Protein AF-A0A821GT76-F1 (afdb_monomer_lite)

Structure (mmCIF, N/CA/C/O backbone):
data_AF-A0A821GT76-F1
#
_entry.id   AF-A0A821GT76-F1
#
loop_
_atom_site.group_PDB
_atom_site.id
_atom_site.type_symbol
_atom_site.label_atom_id
_atom_site.label_alt_id
_atom_site.label_comp_id
_atom_site.label_asym_id
_atom_site.label_entity_id
_atom_site.label_seq_id
_atom_site.pdbx_PDB_ins_code
_atom_site.Cartn_x
_atom_site.Cartn_y
_atom_site.Cartn_z
_atom_site.occupancy
_atom_site.B_iso_or_equiv
_atom_site.auth_seq_id
_atom_site.auth_comp_id
_atom_site.auth_asym_id
_atom_site.auth_atom_id
_atom_site.pdbx_PDB_model_num
ATOM 1 N N . GLU A 1 1 ? -29.377 2.360 26.885 1.00 51.28 1 GLU A N 1
ATOM 2 C CA . GLU A 1 1 ? -29.831 3.633 27.484 1.00 51.28 1 GLU A CA 1
ATOM 3 C C . GLU A 1 1 ? -28.638 4.562 27.609 1.00 51.28 1 GLU A C 1
ATOM 5 O O . GLU A 1 1 ? -27.605 4.117 28.096 1.00 51.28 1 GLU A O 1
ATOM 10 N N . CYS A 1 2 ? -28.751 5.797 27.121 1.00 50.78 2 CYS A N 1
ATOM 11 C CA . CYS A 1 2 ? -27.695 6.801 27.249 1.00 50.78 2 CYS A CA 1
ATOM 12 C C . CYS A 1 2 ? -27.767 7.412 28.655 1.00 50.78 2 CYS A C 1
ATOM 14 O O . CYS A 1 2 ? -28.863 7.754 29.107 1.00 50.78 2 CYS A O 1
ATOM 16 N N . LYS A 1 3 ? -26.638 7.505 29.364 1.00 71.44 3 LYS A N 1
ATOM 17 C CA . LYS A 1 3 ? -26.587 8.032 30.734 1.00 71.44 3 LYS A CA 1
ATOM 18 C C . LYS A 1 3 ? -25.920 9.404 30.715 1.00 71.44 3 LYS A C 1
ATOM 20 O O . LYS A 1 3 ? -24.935 9.624 30.016 1.00 71.44 3 LYS A O 1
ATOM 25 N N . ILE A 1 4 ? -26.479 10.339 31.475 1.00 72.00 4 ILE A N 1
ATOM 26 C CA . ILE A 1 4 ? -25.877 11.661 31.651 1.00 72.00 4 ILE A CA 1
ATOM 27 C C . ILE A 1 4 ? -24.823 11.531 32.745 1.00 72.00 4 ILE A C 1
ATOM 29 O O . ILE A 1 4 ? -25.122 11.056 33.842 1.00 72.00 4 ILE A O 1
ATOM 33 N N . PHE A 1 5 ? -23.597 11.935 32.435 1.00 64.69 5 PHE A N 1
ATOM 34 C CA . PHE A 1 5 ? -22.478 11.925 33.361 1.00 64.69 5 PHE A CA 1
ATOM 35 C C . PHE A 1 5 ? -21.987 13.348 33.613 1.00 64.69 5 PHE A C 1
ATOM 37 O O . PHE A 1 5 ? -21.998 14.218 32.739 1.00 64.69 5 PHE A O 1
ATOM 44 N N . GLU A 1 6 ? -21.556 13.573 34.846 1.00 64.56 6 GLU A N 1
ATOM 45 C CA . GLU A 1 6 ? -20.902 14.803 35.261 1.00 64.56 6 GLU A CA 1
ATOM 46 C C . GLU A 1 6 ? -19.391 14.663 35.057 1.00 64.56 6 GLU A C 1
ATOM 48 O O . GLU A 1 6 ? -18.789 13.658 35.461 1.00 64.56 6 GLU A O 1
ATOM 53 N N . PHE A 1 7 ? -18.790 15.664 34.418 1.00 63.38 7 PHE A N 1
ATOM 54 C CA . PHE A 1 7 ? -17.352 15.751 34.213 1.00 63.38 7 PHE A CA 1
ATOM 55 C C . PHE A 1 7 ? -16.824 16.962 34.988 1.00 63.38 7 PHE A C 1
ATOM 57 O O . PHE A 1 7 ? -17.306 18.085 34.816 1.00 63.38 7 PHE A O 1
ATOM 64 N N . GLU A 1 8 ? -15.847 16.727 35.864 1.00 54.03 8 GLU A N 1
ATOM 65 C CA . GLU A 1 8 ? -15.104 17.800 36.522 1.00 54.03 8 GLU A CA 1
ATOM 66 C C . GLU A 1 8 ? -14.026 18.293 35.560 1.00 54.03 8 GLU A C 1
ATOM 68 O O . GLU A 1 8 ? -13.217 17.512 35.057 1.00 54.03 8 GLU A O 1
ATOM 73 N N . VAL A 1 9 ? -14.052 19.589 35.266 1.00 48.94 9 VAL A N 1
ATOM 74 C CA . VAL A 1 9 ? -13.052 20.228 34.416 1.00 48.94 9 VAL A CA 1
ATOM 75 C C . VAL A 1 9 ? -11.930 20.698 35.336 1.00 48.94 9 VAL A C 1
ATOM 77 O O . VAL A 1 9 ? -12.123 21.638 36.108 1.00 48.94 9 VAL A O 1
ATOM 80 N N . GLU A 1 10 ? -10.756 20.066 35.276 1.00 41.47 10 GLU A N 1
ATOM 81 C CA . GLU A 1 10 ? -9.549 20.694 35.812 1.00 41.47 10 GLU A CA 1
ATOM 82 C C . GLU A 1 10 ? -9.230 21.892 34.920 1.00 41.47 10 GLU A C 1
ATOM 84 O O . GLU A 1 10 ? -8.663 21.771 33.835 1.00 41.47 10 GLU A O 1
ATOM 89 N N . THR A 1 11 ? -9.642 23.083 35.351 1.00 39.78 11 THR A N 1
ATOM 90 C CA . THR A 1 11 ? -9.155 24.319 34.753 1.00 39.78 11 THR A CA 1
ATOM 91 C C . THR A 1 11 ? -7.675 24.436 35.093 1.00 39.78 11 THR A C 1
ATOM 93 O O . THR A 1 11 ? -7.317 24.997 36.129 1.00 39.78 11 THR A O 1
ATOM 96 N N . THR A 1 12 ? -6.793 23.931 34.232 1.00 38.03 12 THR A N 1
ATOM 97 C CA 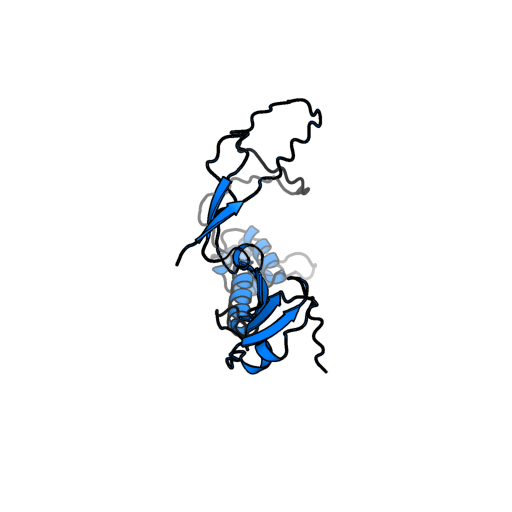. THR A 1 12 ? -5.390 24.348 34.226 1.00 38.03 12 THR A CA 1
ATOM 98 C C . THR A 1 12 ? -5.331 25.791 33.728 1.00 38.03 12 THR A C 1
ATOM 100 O O . THR A 1 12 ? -4.949 26.071 32.595 1.00 38.03 12 THR A O 1
ATOM 103 N N . LEU A 1 13 ? -5.738 26.731 34.584 1.00 37.16 13 LEU A N 1
ATOM 104 C CA . LEU A 1 13 ? -5.307 28.118 34.495 1.00 37.16 13 LEU A CA 1
ATOM 105 C C . LEU A 1 13 ? -3.844 28.154 34.937 1.00 37.16 13 LEU A C 1
ATOM 107 O O . LEU A 1 13 ? -3.516 28.503 36.069 1.00 37.16 13 LEU A O 1
ATOM 111 N N . GLY A 1 14 ? -2.957 27.752 34.029 1.00 33.59 14 GLY A N 1
ATOM 112 C CA . GLY A 1 14 ? -1.565 28.153 34.089 1.00 33.59 14 GLY A CA 1
ATOM 113 C C . GLY A 1 14 ? -1.509 29.653 33.841 1.00 33.59 14 GLY A C 1
ATOM 114 O O . GLY A 1 14 ? -1.472 30.093 32.697 1.00 33.59 14 GLY A O 1
ATOM 115 N N . VAL A 1 15 ? -1.517 30.441 34.916 1.00 38.66 15 VAL A N 1
ATOM 116 C CA . VAL A 1 15 ? -0.995 31.811 34.893 1.00 38.66 15 VAL A CA 1
ATOM 117 C C . VAL A 1 15 ? 0.521 31.682 34.755 1.00 38.66 15 VAL A C 1
ATOM 119 O O . VAL A 1 15 ? 1.262 31.710 35.731 1.00 38.66 15 VAL A O 1
ATOM 122 N N . GLY A 1 16 ? 0.966 31.418 33.532 1.00 31.86 16 GLY A N 1
ATOM 123 C CA . GLY A 1 16 ? 2.339 31.587 33.099 1.00 31.86 16 GLY A CA 1
ATOM 124 C C . GLY A 1 16 ? 2.340 32.759 32.138 1.00 31.86 16 GLY A C 1
ATOM 125 O O . GLY A 1 16 ? 1.795 32.653 31.042 1.00 31.86 16 GLY A O 1
ATOM 126 N N . GLU A 1 17 ? 2.887 33.885 32.583 1.00 43.00 17 GLU A N 1
ATOM 127 C CA . GLU A 1 17 ? 3.184 35.028 31.730 1.00 43.00 17 GLU A CA 1
ATOM 128 C C . GLU A 1 17 ? 3.925 34.543 30.483 1.00 43.00 17 GLU A C 1
ATOM 130 O O . GLU A 1 17 ? 5.074 34.115 30.551 1.00 43.00 17 GLU A O 1
ATOM 135 N N . THR A 1 18 ? 3.263 34.606 29.335 1.00 28.50 18 THR A N 1
ATOM 136 C CA . THR A 1 18 ? 3.942 34.680 28.049 1.00 28.50 18 THR A CA 1
ATOM 137 C C . THR A 1 18 ? 3.267 35.793 27.270 1.00 28.50 18 THR A C 1
ATOM 139 O O . THR A 1 18 ? 2.052 35.837 27.087 1.00 28.50 18 THR A O 1
ATOM 142 N N . SER A 1 19 ? 4.085 36.785 26.958 1.00 31.17 19 SER A N 1
ATOM 143 C CA . SER A 1 19 ? 3.797 37.938 26.128 1.00 31.17 19 SER A CA 1
ATOM 144 C C . SER A 1 19 ? 3.039 37.547 24.861 1.00 31.17 19 SER A C 1
ATOM 146 O O . SER A 1 19 ? 3.487 36.697 24.097 1.00 31.17 19 SER A O 1
ATOM 148 N N . ASN A 1 20 ? 1.912 38.222 24.635 1.00 28.48 20 ASN A N 1
ATOM 149 C CA . ASN A 1 20 ? 1.262 38.301 23.335 1.00 28.48 20 ASN A CA 1
ATOM 150 C C . ASN A 1 20 ? 2.211 38.983 22.341 1.00 28.48 20 ASN A C 1
ATOM 152 O O . ASN A 1 20 ? 2.354 40.205 22.376 1.00 28.48 20 ASN A O 1
ATOM 156 N N . GLU A 1 21 ? 2.782 38.215 21.424 1.00 29.44 21 GLU A N 1
ATOM 157 C CA . GLU A 1 21 ? 3.093 38.700 20.083 1.00 29.44 21 GLU A CA 1
ATOM 158 C C . GLU A 1 21 ? 2.126 37.998 19.129 1.00 29.44 21 GLU A C 1
ATOM 160 O O . GLU A 1 21 ? 2.190 36.792 18.906 1.00 29.44 21 GLU A O 1
ATOM 165 N N . TYR A 1 22 ? 1.147 38.766 18.650 1.00 31.36 22 TYR A N 1
ATOM 166 C CA . TYR A 1 22 ? 0.303 38.382 17.530 1.00 31.36 22 TYR A CA 1
ATOM 167 C C . TYR A 1 22 ? 1.087 38.672 16.252 1.00 31.36 22 TYR A C 1
ATOM 169 O O . TYR A 1 22 ? 1.240 39.841 15.897 1.00 31.36 22 TYR A O 1
ATOM 177 N N . GLU A 1 23 ? 1.510 37.638 15.532 1.00 32.03 23 GLU A N 1
ATOM 178 C CA . GLU A 1 23 ? 1.745 37.759 14.095 1.00 32.03 23 GLU A CA 1
ATOM 179 C C . GLU A 1 23 ? 0.656 36.988 13.347 1.00 32.03 23 GLU A C 1
ATOM 181 O O . GLU A 1 23 ? 0.387 35.814 13.594 1.00 32.03 23 GLU A O 1
ATOM 186 N N . ASN A 1 24 ? -0.043 37.738 12.494 1.00 35.66 24 ASN A N 1
ATOM 187 C CA . ASN A 1 24 ? -1.021 37.244 11.541 1.00 35.66 24 ASN A CA 1
ATOM 188 C C . ASN A 1 24 ? -0.278 36.498 10.431 1.00 35.66 24 ASN A C 1
ATOM 190 O O . ASN A 1 24 ? 0.525 37.117 9.738 1.00 35.66 24 ASN A O 1
ATOM 194 N N . GLU A 1 25 ? -0.619 35.238 10.189 1.00 34.25 25 GLU A N 1
ATOM 195 C CA . GLU A 1 25 ? -0.255 34.545 8.951 1.00 34.25 25 GLU A CA 1
ATOM 196 C C . GLU A 1 25 ? -1.485 33.843 8.376 1.00 34.25 25 GLU A C 1
ATOM 198 O O . GLU A 1 25 ? -1.679 32.642 8.529 1.00 34.25 25 GLU A O 1
ATOM 203 N N . ASP A 1 26 ? -2.313 34.631 7.694 1.00 35.69 26 ASP A N 1
ATOM 204 C CA . ASP A 1 26 ? -3.012 34.155 6.507 1.00 35.69 26 ASP A CA 1
ATOM 205 C C . ASP A 1 26 ? -2.356 34.820 5.289 1.00 35.69 26 ASP A C 1
ATOM 207 O O . ASP A 1 26 ? -2.034 36.011 5.295 1.00 35.69 26 ASP A O 1
ATOM 211 N N . ASP A 1 27 ? -2.189 34.014 4.243 1.00 38.53 27 ASP A N 1
ATOM 212 C CA . ASP A 1 27 ? -1.772 34.368 2.888 1.00 38.53 27 ASP A CA 1
ATOM 213 C C . ASP A 1 27 ? -0.321 34.828 2.674 1.00 38.53 27 ASP A C 1
ATOM 215 O O . ASP A 1 27 ? -0.015 36.018 2.567 1.00 38.53 27 ASP A O 1
ATOM 219 N N . LYS A 1 28 ? 0.548 33.847 2.382 1.00 34.72 28 LYS A N 1
ATOM 220 C CA . LYS A 1 28 ? 1.408 33.880 1.183 1.00 34.72 28 LYS A CA 1
ATOM 221 C C . LYS A 1 28 ? 1.971 32.504 0.833 1.00 34.72 28 LYS A C 1
ATOM 223 O O . LYS A 1 28 ? 2.970 32.027 1.352 1.00 34.72 28 LYS A O 1
ATOM 228 N N . ASN A 1 29 ? 1.321 31.917 -0.161 1.00 41.66 29 ASN A N 1
ATOM 229 C CA . ASN A 1 29 ? 1.905 30.988 -1.111 1.00 41.66 29 ASN A CA 1
ATOM 230 C C . ASN A 1 29 ? 3.195 31.578 -1.714 1.00 41.66 29 ASN A C 1
ATOM 232 O O . ASN A 1 29 ? 3.099 32.371 -2.646 1.00 41.66 29 ASN A O 1
ATOM 236 N N . THR A 1 30 ? 4.375 31.194 -1.223 1.00 31.62 30 THR A N 1
ATOM 237 C CA . THR A 1 30 ? 5.639 31.341 -1.963 1.00 31.62 30 THR A CA 1
ATOM 238 C C . THR A 1 30 ? 6.692 30.334 -1.494 1.00 31.62 30 THR A C 1
ATOM 240 O O . THR A 1 30 ? 7.205 30.438 -0.389 1.00 31.62 30 THR A O 1
ATOM 243 N N . PHE A 1 31 ? 7.061 29.452 -2.427 1.00 30.89 31 PHE A N 1
ATOM 244 C CA . PHE A 1 31 ? 8.451 29.137 -2.777 1.00 30.89 31 PHE A CA 1
ATOM 245 C C . PHE A 1 31 ? 9.289 28.344 -1.751 1.00 30.89 31 PHE A C 1
ATOM 247 O O . PHE A 1 31 ? 9.992 28.911 -0.921 1.00 30.89 31 PHE A O 1
ATOM 254 N N . TYR A 1 32 ? 9.289 27.012 -1.884 1.00 35.09 32 TYR A N 1
ATOM 255 C CA . TYR A 1 32 ? 10.385 26.190 -1.364 1.00 35.09 32 TYR A CA 1
ATOM 256 C C . TYR A 1 32 ? 11.595 26.336 -2.289 1.00 35.09 32 TYR A C 1
ATOM 258 O O . TYR A 1 32 ? 11.588 25.850 -3.420 1.00 35.09 32 TYR A O 1
ATOM 266 N N . ASP A 1 33 ? 12.602 27.035 -1.775 1.00 30.41 33 ASP A N 1
ATOM 267 C CA . ASP A 1 33 ? 13.943 27.178 -2.327 1.00 30.41 33 ASP A CA 1
ATOM 268 C C . ASP A 1 33 ? 14.792 26.014 -1.783 1.00 30.41 33 ASP A C 1
ATOM 270 O O . ASP A 1 33 ? 15.337 26.077 -0.679 1.00 30.41 33 ASP A O 1
ATOM 274 N N . ASP A 1 34 ? 14.820 24.895 -2.512 1.00 31.95 34 ASP A N 1
ATOM 275 C CA . ASP A 1 34 ? 15.740 23.788 -2.245 1.00 31.95 34 ASP A CA 1
ATOM 276 C C . ASP A 1 34 ? 17.020 24.033 -3.049 1.00 31.95 34 ASP A C 1
ATOM 278 O O . ASP A 1 34 ? 17.103 23.755 -4.248 1.00 31.95 34 ASP A O 1
ATOM 282 N N . ASN A 1 35 ? 18.015 24.610 -2.374 1.00 32.53 35 ASN A N 1
ATOM 283 C CA . ASN A 1 35 ? 19.390 24.701 -2.850 1.00 32.53 35 ASN A CA 1
ATOM 284 C C . ASN A 1 35 ? 20.015 23.295 -2.888 1.00 32.53 35 ASN A C 1
ATOM 286 O O . ASN A 1 35 ? 20.861 22.940 -2.066 1.00 32.53 35 ASN A O 1
ATOM 290 N N . SER A 1 36 ? 19.630 22.511 -3.891 1.00 35.75 36 SER A N 1
ATOM 291 C CA . SER A 1 36 ? 20.487 21.483 -4.462 1.00 35.75 36 SER A CA 1
ATOM 292 C C . SER A 1 36 ? 21.203 22.108 -5.649 1.00 35.75 36 SER A C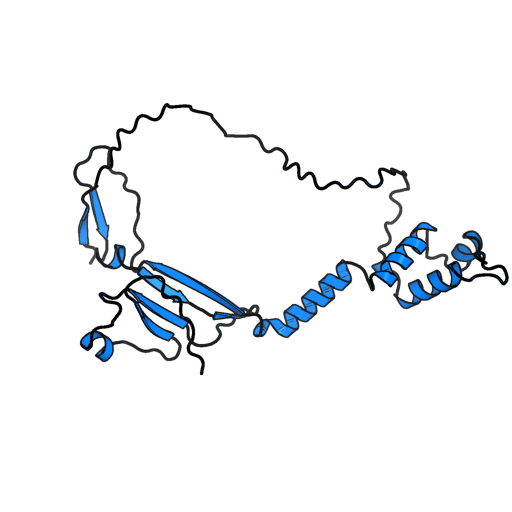 1
ATOM 294 O O . SER A 1 36 ? 20.580 22.552 -6.610 1.00 35.75 36 SER A O 1
ATOM 296 N N . SER A 1 37 ? 22.522 22.222 -5.544 1.00 37.72 37 SER A N 1
ATOM 297 C CA . SER A 1 37 ? 23.388 22.831 -6.544 1.00 37.72 37 SER A CA 1
ATOM 298 C C . SER A 1 37 ? 23.356 22.052 -7.867 1.00 37.72 37 SER A C 1
ATOM 300 O O . SER A 1 37 ? 24.212 21.203 -8.115 1.00 37.72 37 SER A O 1
ATOM 302 N N . GLU A 1 38 ? 22.394 22.370 -8.727 1.00 33.91 38 GLU A N 1
ATOM 303 C CA . GLU A 1 38 ? 22.403 22.062 -10.157 1.00 33.91 38 GLU A CA 1
ATOM 304 C C . GLU A 1 38 ? 23.028 23.246 -10.905 1.00 33.91 38 GLU A C 1
ATOM 306 O O . GLU A 1 38 ? 22.378 24.008 -11.614 1.00 33.91 38 GLU A O 1
ATOM 311 N N . ALA A 1 39 ? 24.334 23.423 -10.715 1.00 42.47 39 ALA A N 1
ATOM 312 C CA . ALA A 1 39 ? 25.135 24.061 -11.743 1.00 42.47 39 ALA A CA 1
ATOM 313 C C . ALA A 1 39 ? 25.341 23.004 -12.827 1.00 42.47 39 ALA A C 1
ATOM 315 O O . ALA A 1 39 ? 26.170 22.128 -12.627 1.00 42.47 39 ALA A O 1
ATOM 316 N N . ASP A 1 40 ? 24.534 23.041 -13.888 1.00 34.78 40 ASP A N 1
ATOM 317 C CA . ASP A 1 40 ? 24.925 22.598 -15.230 1.00 34.78 40 ASP A CA 1
ATOM 318 C C . ASP A 1 40 ? 23.862 23.012 -16.272 1.00 34.78 40 ASP A C 1
ATOM 320 O O . ASP A 1 40 ? 22.728 22.536 -16.294 1.00 34.78 40 ASP A O 1
ATOM 324 N N . ASP A 1 41 ? 24.311 23.888 -17.173 1.00 37.97 41 ASP A N 1
ATOM 325 C CA . ASP A 1 41 ? 23.868 24.044 -18.561 1.00 37.97 41 ASP A CA 1
ATOM 326 C C . ASP A 1 41 ? 22.541 24.760 -18.866 1.00 37.97 41 ASP A C 1
ATOM 328 O O . ASP A 1 41 ? 21.624 24.251 -19.516 1.00 37.97 41 ASP A O 1
ATOM 332 N N . GLU A 1 42 ? 22.554 26.061 -18.573 1.00 41.09 42 GLU A N 1
ATOM 333 C CA . GLU A 1 42 ? 21.930 27.091 -19.406 1.00 41.09 42 GLU A CA 1
ATOM 334 C C . GLU A 1 42 ? 22.510 27.038 -20.838 1.00 41.09 42 GLU A C 1
ATOM 336 O O . GLU A 1 42 ? 23.492 27.696 -21.175 1.00 41.09 42 GLU A O 1
ATOM 341 N N . TRP A 1 43 ? 21.904 26.226 -21.706 1.00 42.50 43 TRP A N 1
ATOM 342 C CA . TRP A 1 43 ? 22.018 26.357 -23.162 1.00 42.50 43 TRP A CA 1
ATOM 343 C C . TRP A 1 43 ? 20.617 26.379 -23.773 1.00 42.50 43 TRP A C 1
ATOM 345 O O . TRP A 1 43 ? 20.116 25.396 -24.325 1.00 42.50 43 TRP A O 1
ATOM 355 N N . GLU A 1 44 ? 19.983 27.551 -23.704 1.00 39.09 44 GLU A N 1
ATOM 356 C CA . GLU A 1 44 ? 18.896 27.904 -24.610 1.00 39.09 44 GLU A CA 1
ATOM 357 C C . GLU A 1 44 ? 19.417 27.875 -26.053 1.00 39.09 44 GLU A C 1
ATOM 359 O O . GLU A 1 44 ? 20.036 28.811 -26.555 1.00 39.09 44 GLU A O 1
ATOM 364 N N . SER A 1 45 ? 19.125 26.792 -26.763 1.00 40.09 45 SER A N 1
ATOM 365 C CA . SER A 1 45 ? 19.053 26.821 -28.218 1.00 40.09 45 SER A CA 1
ATOM 366 C C . SER A 1 45 ? 17.593 26.705 -28.613 1.00 40.09 45 SER A C 1
ATOM 368 O O . SER A 1 45 ? 16.970 25.654 -28.480 1.00 40.09 45 SER A O 1
ATOM 370 N N . LYS A 1 46 ? 17.047 27.824 -29.096 1.00 40.88 46 LYS A N 1
ATOM 371 C CA . LYS A 1 46 ? 15.790 27.891 -29.841 1.00 40.88 46 LYS A CA 1
ATOM 372 C C . LYS A 1 46 ? 15.864 26.950 -31.048 1.00 40.88 46 LYS A C 1
ATOM 374 O O . LYS A 1 46 ? 16.237 27.367 -32.141 1.00 40.88 46 LYS A O 1
ATOM 379 N N . GLU A 1 47 ? 15.474 25.696 -30.873 1.00 40.28 47 GLU A N 1
ATOM 380 C CA . GLU A 1 47 ? 15.179 24.785 -31.976 1.00 40.28 47 GLU A CA 1
ATOM 381 C C . GLU A 1 47 ? 13.711 24.362 -31.896 1.00 40.28 47 GLU A C 1
ATOM 383 O O . GLU A 1 47 ? 13.312 23.600 -31.025 1.00 40.28 47 GLU A O 1
ATOM 388 N N . ASN A 1 48 ? 12.925 24.942 -32.811 1.00 36.03 48 ASN A N 1
ATOM 389 C CA . ASN A 1 48 ? 11.648 24.487 -33.366 1.00 36.03 48 ASN A CA 1
ATOM 390 C C . ASN A 1 48 ? 10.813 23.494 -32.533 1.00 36.03 48 ASN A C 1
ATOM 392 O O . ASN A 1 48 ? 11.170 22.330 -32.382 1.00 36.03 48 ASN A O 1
ATOM 396 N N . GLU A 1 49 ? 9.570 23.881 -32.239 1.00 40.41 49 GLU A N 1
ATOM 397 C CA . GLU A 1 49 ? 8.450 23.019 -31.809 1.00 40.41 49 GLU A CA 1
ATOM 398 C C . GLU A 1 49 ? 8.057 21.915 -32.826 1.00 40.41 49 GLU A C 1
ATOM 400 O O . GLU A 1 49 ? 6.965 21.351 -32.770 1.00 40.41 49 GLU A O 1
ATOM 405 N N . ARG A 1 50 ? 8.929 21.577 -33.781 1.00 45.38 50 ARG A N 1
ATOM 406 C CA . ARG A 1 50 ? 8.703 20.521 -34.765 1.00 45.38 50 ARG A CA 1
ATOM 407 C C . ARG A 1 50 ? 9.053 19.177 -34.139 1.00 45.38 50 ARG A C 1
ATOM 409 O O . ARG A 1 50 ? 10.214 18.794 -34.085 1.00 45.38 50 ARG A O 1
ATOM 416 N N . GLU A 1 51 ? 8.007 18.494 -33.684 1.00 51.38 51 GLU A N 1
ATOM 417 C CA . GLU A 1 51 ? 7.976 17.064 -33.366 1.00 51.38 51 GLU A CA 1
ATOM 418 C C . GLU A 1 51 ? 9.058 16.616 -32.367 1.00 51.38 51 GLU A C 1
ATOM 420 O O . GLU A 1 51 ? 10.128 16.118 -32.729 1.00 51.38 51 GLU A O 1
ATOM 425 N N . ARG A 1 52 ? 8.755 16.719 -31.065 1.00 54.22 52 ARG A N 1
ATOM 426 C CA . ARG A 1 52 ? 9.489 15.965 -30.037 1.00 54.22 52 ARG A CA 1
ATOM 427 C C . ARG A 1 52 ? 9.206 14.470 -30.230 1.00 54.22 52 ARG A C 1
ATOM 429 O O . ARG A 1 52 ? 8.339 13.923 -29.559 1.00 54.22 52 ARG A O 1
ATOM 436 N N . HIS A 1 53 ? 9.921 13.820 -31.147 1.00 62.81 53 HIS A N 1
ATOM 437 C CA . HIS A 1 53 ? 9.907 12.361 -31.272 1.00 62.81 53 HIS A CA 1
ATOM 438 C C . HIS A 1 53 ? 10.421 11.754 -29.963 1.00 62.81 53 HIS A C 1
ATOM 440 O O . HIS A 1 53 ? 11.515 12.100 -29.489 1.00 62.81 53 HIS A O 1
ATOM 446 N N . ASP A 1 54 ? 9.615 10.885 -29.354 1.00 69.44 54 ASP A N 1
ATOM 447 C CA . ASP A 1 54 ? 10.001 10.194 -28.132 1.00 69.44 54 ASP A CA 1
ATOM 448 C C . ASP A 1 54 ? 11.055 9.141 -28.499 1.00 69.44 54 ASP A C 1
ATOM 450 O O . ASP A 1 54 ? 11.001 8.488 -29.541 1.00 69.44 54 ASP A O 1
ATOM 454 N N . LEU A 1 55 ? 12.061 8.959 -27.643 1.00 73.56 55 LEU A N 1
ATOM 455 C CA . LEU A 1 55 ? 13.065 7.913 -27.851 1.00 73.56 55 LEU A CA 1
ATOM 456 C C . LEU A 1 55 ? 12.402 6.526 -27.873 1.00 73.56 55 LEU A C 1
ATOM 458 O O . LEU A 1 55 ? 12.941 5.611 -28.487 1.00 73.56 55 LEU A O 1
ATOM 462 N N . SER A 1 56 ? 11.225 6.386 -27.252 1.00 69.69 56 SER A N 1
ATOM 463 C CA . SER A 1 56 ? 10.416 5.165 -2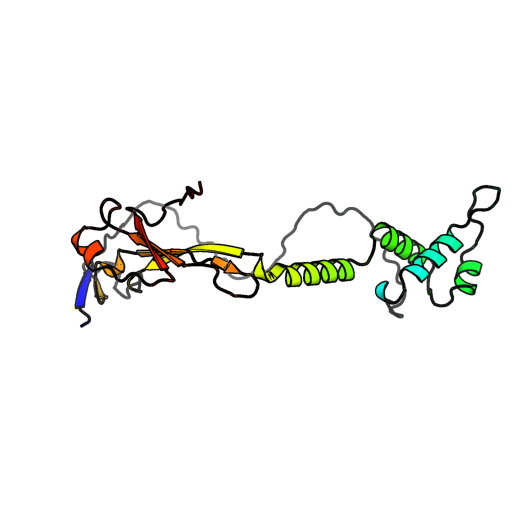7.287 1.00 69.69 56 SER A CA 1
ATOM 464 C C . SER A 1 56 ? 9.927 4.765 -28.690 1.00 69.69 56 SER A C 1
ATOM 466 O O . SER A 1 56 ? 9.635 3.588 -28.896 1.00 69.69 56 SER A O 1
ATOM 468 N N . ASP A 1 57 ? 9.927 5.677 -29.671 1.00 80.94 57 ASP A N 1
ATOM 469 C CA . ASP A 1 57 ? 9.504 5.393 -31.052 1.00 80.94 57 ASP A CA 1
ATOM 470 C C . ASP A 1 57 ? 10.525 4.546 -31.835 1.00 80.94 57 ASP A C 1
ATOM 472 O O . ASP A 1 57 ? 10.217 3.978 -32.891 1.00 80.94 57 ASP A O 1
ATOM 476 N N . TYR A 1 58 ? 11.761 4.451 -31.342 1.00 85.38 58 TYR A N 1
ATOM 477 C CA . TYR A 1 58 ? 12.838 3.693 -31.971 1.00 85.38 58 TYR A CA 1
ATOM 478 C C . TYR A 1 58 ? 13.045 2.359 -31.252 1.00 85.38 58 TYR A C 1
ATOM 480 O O . TYR A 1 58 ? 13.135 2.299 -30.026 1.00 85.38 58 TYR A O 1
ATOM 488 N N . SER A 1 59 ? 13.175 1.270 -32.014 1.00 85.38 59 SER A N 1
ATOM 489 C CA . SER A 1 59 ? 13.505 -0.026 -31.420 1.00 85.38 59 SER A CA 1
ATOM 490 C C . SER A 1 59 ? 14.936 -0.026 -30.873 1.00 85.38 59 SER A C 1
ATOM 492 O O . SER A 1 59 ? 15.826 0.656 -31.386 1.00 85.38 59 SER A O 1
ATOM 494 N N . LEU A 1 60 ? 15.175 -0.826 -29.834 1.00 83.69 60 LEU A N 1
ATOM 495 C CA . LEU A 1 60 ? 16.484 -0.912 -29.184 1.00 83.69 60 LEU A CA 1
ATOM 496 C C . LEU A 1 60 ? 17.570 -1.423 -30.149 1.00 83.69 60 LEU A C 1
ATOM 498 O O . LEU A 1 60 ? 18.691 -0.918 -30.145 1.00 83.69 60 LEU A O 1
ATOM 502 N N . GLU A 1 61 ? 17.216 -2.360 -31.030 1.00 85.94 61 GLU A N 1
ATOM 503 C CA . GLU A 1 61 ? 18.103 -2.846 -32.092 1.00 85.94 61 GLU A CA 1
ATOM 504 C C . GLU A 1 61 ? 18.427 -1.757 -33.124 1.00 85.94 61 GLU A C 1
ATOM 506 O O . GLU A 1 61 ? 19.585 -1.599 -33.506 1.00 85.94 61 GLU A O 1
ATOM 511 N N . TYR A 1 62 ? 17.447 -0.928 -33.498 1.00 90.38 62 TYR A N 1
ATOM 512 C CA . TYR A 1 62 ? 17.684 0.207 -34.392 1.00 90.38 62 TYR A CA 1
ATOM 513 C C . TYR A 1 62 ? 18.647 1.226 -33.770 1.00 90.38 62 TYR A C 1
ATOM 515 O O . TYR A 1 62 ? 19.588 1.673 -34.425 1.00 90.38 62 TYR A O 1
ATOM 523 N N . MET A 1 63 ? 18.465 1.567 -32.490 1.00 89.81 63 MET A N 1
ATOM 524 C CA . MET A 1 63 ? 19.376 2.478 -31.788 1.00 89.81 63 MET A CA 1
ATOM 525 C C . MET A 1 63 ? 20.810 1.936 -31.741 1.00 89.81 63 MET A C 1
ATOM 527 O O . MET A 1 63 ? 21.751 2.688 -32.002 1.00 89.81 63 MET A O 1
ATOM 531 N N . LYS A 1 64 ? 20.985 0.637 -31.447 1.00 90.19 64 LYS A N 1
ATOM 532 C CA . LYS A 1 64 ? 22.299 -0.026 -31.463 1.00 90.19 64 LYS A CA 1
ATOM 533 C C . LYS A 1 64 ? 22.954 0.068 -32.836 1.00 90.19 64 LYS A C 1
ATOM 535 O O . LYS A 1 64 ? 24.126 0.428 -32.921 1.00 90.19 64 LYS A O 1
ATOM 540 N N . GLU A 1 65 ? 22.208 -0.224 -33.901 1.00 93.44 65 GLU A N 1
ATOM 541 C CA . GLU A 1 65 ? 22.727 -0.194 -35.269 1.00 93.44 65 GLU A CA 1
ATOM 542 C C . GLU A 1 65 ? 23.192 1.214 -35.669 1.00 93.44 65 GLU A C 1
ATOM 544 O O . GLU A 1 65 ? 24.288 1.389 -36.208 1.00 93.44 65 GLU A O 1
ATOM 549 N N . VAL A 1 66 ? 22.390 2.232 -35.345 1.00 92.56 66 VAL A N 1
ATOM 550 C CA . VAL A 1 66 ? 22.707 3.641 -35.610 1.00 92.56 66 VAL A CA 1
ATOM 551 C C . VAL A 1 66 ? 23.975 4.067 -34.876 1.00 92.56 66 VAL A C 1
ATOM 553 O O . VAL A 1 66 ? 24.865 4.662 -35.487 1.00 92.56 66 VAL A O 1
ATOM 556 N N . VAL A 1 67 ? 24.069 3.774 -33.575 1.00 91.81 67 VAL A N 1
ATOM 557 C CA . VAL A 1 67 ? 25.233 4.143 -32.756 1.00 91.81 67 VAL A CA 1
ATOM 558 C C . VAL A 1 67 ? 26.483 3.413 -33.251 1.00 91.81 67 VAL A C 1
ATOM 560 O O . VAL A 1 67 ? 27.510 4.056 -33.461 1.00 91.81 67 VAL A O 1
ATOM 563 N N . ALA A 1 68 ? 26.389 2.113 -33.547 1.00 92.06 68 ALA A N 1
ATOM 564 C CA . ALA A 1 68 ? 27.497 1.332 -34.094 1.00 92.06 68 ALA A CA 1
ATOM 565 C C . ALA A 1 68 ? 27.984 1.875 -35.448 1.00 92.06 68 ALA A C 1
ATOM 567 O O . ALA A 1 68 ? 29.188 1.962 -35.691 1.00 92.06 68 ALA A O 1
ATOM 568 N N . TYR A 1 69 ? 27.064 2.289 -36.325 1.00 91.62 69 TYR A N 1
ATOM 569 C CA . TYR A 1 69 ? 27.417 2.896 -37.606 1.00 91.62 69 TYR A CA 1
ATOM 570 C C . TYR A 1 69 ? 28.061 4.281 -37.445 1.00 91.62 69 TYR A C 1
ATOM 572 O O . TYR A 1 69 ? 29.020 4.601 -38.152 1.00 91.62 69 TYR A O 1
ATOM 580 N N . ALA A 1 70 ? 27.549 5.103 -36.526 1.00 89.44 70 ALA A N 1
ATOM 581 C CA . ALA A 1 70 ? 28.063 6.445 -36.265 1.00 89.44 70 ALA A CA 1
ATOM 582 C C . ALA A 1 70 ? 29.443 6.435 -35.586 1.00 89.44 70 ALA A C 1
ATOM 584 O O . ALA A 1 70 ? 30.279 7.290 -35.883 1.00 89.44 70 ALA A O 1
ATOM 585 N N . ASP A 1 71 ? 29.687 5.471 -34.697 1.00 89.31 71 ASP A N 1
ATOM 586 C CA . ASP A 1 71 ? 30.942 5.336 -33.952 1.00 89.31 71 ASP A CA 1
ATOM 587 C C . ASP A 1 71 ? 31.965 4.413 -34.629 1.00 89.31 71 ASP A C 1
ATOM 589 O O . ASP A 1 71 ? 33.062 4.221 -34.099 1.00 89.31 71 ASP A O 1
ATOM 593 N N . ALA A 1 72 ? 31.665 3.902 -35.829 1.00 89.38 72 ALA A N 1
ATOM 594 C CA . ALA A 1 72 ? 32.631 3.181 -36.647 1.00 89.38 72 ALA A CA 1
ATOM 595 C C . ALA A 1 72 ? 33.902 4.028 -36.845 1.00 89.38 72 ALA A C 1
ATOM 597 O O . ALA A 1 72 ? 33.846 5.191 -37.262 1.00 89.38 72 ALA A O 1
ATOM 598 N N . LYS A 1 73 ? 35.060 3.438 -36.538 1.00 88.12 73 LYS A N 1
ATOM 599 C CA . LYS A 1 73 ? 36.368 4.093 -36.650 1.00 88.12 73 LYS A CA 1
ATOM 600 C C . LYS A 1 73 ? 37.091 3.651 -37.917 1.00 88.12 73 LYS A C 1
ATOM 602 O O . LYS A 1 73 ? 36.932 2.518 -38.368 1.00 88.12 73 LYS A O 1
ATOM 607 N N . ASP A 1 74 ? 37.877 4.558 -38.478 1.00 82.88 74 ASP A N 1
ATOM 608 C CA . ASP A 1 74 ? 38.823 4.239 -39.547 1.00 82.88 74 ASP A CA 1
ATOM 609 C C . ASP A 1 74 ? 40.092 3.590 -38.991 1.00 82.88 74 ASP A C 1
ATOM 611 O O . ASP A 1 74 ? 40.320 3.573 -37.779 1.00 82.88 74 ASP A O 1
ATOM 615 N N . SER A 1 75 ? 40.962 3.112 -39.885 1.00 75.62 75 SER A N 1
ATOM 616 C CA . SER A 1 75 ? 42.292 2.585 -39.542 1.00 75.62 75 SER A CA 1
ATOM 617 C C . SER A 1 75 ? 43.138 3.560 -38.707 1.00 75.62 75 SER A C 1
ATOM 619 O O . SER A 1 75 ? 44.011 3.130 -37.963 1.00 75.62 75 SER A O 1
ATOM 621 N N . SER A 1 76 ? 42.852 4.865 -38.773 1.00 75.00 76 SER A N 1
ATOM 622 C CA . SER A 1 76 ? 43.505 5.920 -37.983 1.00 75.00 76 SER A CA 1
ATOM 623 C C . SER A 1 76 ? 42.827 6.230 -36.636 1.00 75.00 76 SER A C 1
ATOM 625 O O . SER A 1 76 ? 43.163 7.228 -36.003 1.00 75.00 76 SER A O 1
ATOM 627 N N . GLY A 1 77 ? 41.821 5.457 -36.211 1.00 75.06 77 GLY A N 1
ATOM 628 C CA . GLY A 1 77 ? 41.127 5.629 -34.925 1.00 75.06 77 GLY A CA 1
ATOM 629 C C . GLY A 1 77 ? 40.155 6.817 -34.841 1.00 75.06 77 GLY A C 1
ATOM 630 O O . GLY A 1 77 ? 39.441 6.954 -33.844 1.00 75.06 77 GLY A O 1
ATOM 631 N N . LYS A 1 78 ? 40.082 7.658 -35.881 1.00 79.38 78 LYS A N 1
ATOM 632 C CA . LYS A 1 78 ? 39.096 8.743 -36.012 1.00 79.38 78 LYS A CA 1
ATOM 633 C C . LYS A 1 78 ? 37.730 8.192 -36.423 1.00 79.38 78 LYS A C 1
ATOM 635 O O . LYS A 1 78 ? 37.641 7.120 -37.022 1.00 79.38 78 LYS A O 1
ATOM 640 N N . ARG A 1 79 ? 36.663 8.943 -36.121 1.00 78.44 79 ARG A N 1
ATOM 641 C CA . ARG A 1 79 ? 35.311 8.632 -36.609 1.00 78.44 79 ARG A CA 1
ATOM 642 C C . ARG A 1 79 ? 35.317 8.603 -38.133 1.00 78.44 79 ARG A C 1
ATOM 644 O O . ARG A 1 79 ? 35.659 9.596 -38.768 1.00 78.44 79 ARG A O 1
ATOM 651 N N . ARG A 1 80 ? 34.885 7.476 -38.690 1.00 80.94 80 ARG A N 1
ATOM 652 C CA . ARG A 1 80 ? 34.871 7.213 -40.131 1.00 80.94 80 ARG A CA 1
ATOM 653 C C . ARG A 1 80 ? 33.802 7.992 -40.886 1.00 80.94 80 ARG A C 1
ATOM 655 O O . ARG A 1 80 ? 33.873 8.149 -42.105 1.00 80.94 80 ARG A O 1
ATOM 662 N N . ARG A 1 81 ? 32.732 8.396 -40.197 1.00 83.62 81 ARG A N 1
ATOM 663 C CA . ARG A 1 81 ? 31.510 8.910 -40.824 1.00 83.62 81 ARG A CA 1
ATOM 664 C C . ARG A 1 81 ? 31.188 10.321 -40.352 1.00 83.62 81 ARG A C 1
ATOM 666 O O . ARG A 1 81 ? 31.101 10.586 -39.157 1.00 83.62 81 ARG A O 1
ATOM 673 N N . ALA A 1 82 ? 30.961 11.209 -41.316 1.00 86.88 82 ALA A N 1
ATOM 674 C CA . ALA A 1 82 ? 30.364 12.515 -41.073 1.00 86.88 82 ALA A CA 1
ATOM 675 C C . ALA A 1 82 ? 28.847 12.375 -40.860 1.00 86.88 82 ALA A C 1
ATOM 677 O O . ALA A 1 82 ? 28.223 11.461 -41.404 1.00 86.88 82 ALA A O 1
ATOM 678 N N . TRP A 1 83 ? 28.238 13.317 -40.130 1.00 86.19 83 TRP A N 1
ATOM 679 C CA . TRP A 1 83 ? 26.793 13.316 -39.857 1.00 86.19 83 TRP A CA 1
ATOM 680 C C . TRP A 1 83 ? 25.940 13.208 -41.129 1.00 86.19 83 TRP A C 1
ATOM 682 O O . TRP A 1 83 ? 24.992 12.431 -41.148 1.00 86.19 83 TRP A O 1
ATOM 692 N N . LYS A 1 84 ? 26.323 13.890 -42.219 1.00 89.50 84 LYS A N 1
ATOM 693 C CA . LYS A 1 84 ? 25.620 13.808 -43.514 1.00 89.50 84 LYS A CA 1
ATOM 694 C C . LYS A 1 84 ? 25.430 12.359 -43.983 1.00 89.50 84 LYS A C 1
ATOM 696 O O . LYS A 1 84 ? 24.327 11.980 -44.353 1.00 89.50 84 LYS A O 1
ATOM 701 N N . SER A 1 85 ? 26.475 11.536 -43.883 1.00 89.88 85 SER A N 1
ATOM 702 C CA . SER A 1 85 ? 26.429 10.120 -44.271 1.00 89.88 85 SER A CA 1
ATOM 703 C C . SER A 1 85 ? 25.600 9.257 -43.315 1.00 89.88 85 SER A C 1
ATOM 705 O O . SER A 1 85 ? 25.087 8.215 -43.715 1.00 89.88 85 SER A O 1
ATOM 707 N N . VAL A 1 86 ? 25.500 9.648 -42.042 1.00 89.44 86 VAL A N 1
ATOM 708 C CA . VAL A 1 86 ? 24.649 8.965 -41.056 1.00 89.44 86 VAL A CA 1
ATOM 709 C C . VAL A 1 86 ? 23.181 9.299 -41.314 1.00 89.44 86 VAL A C 1
ATOM 711 O O . VAL A 1 86 ? 22.363 8.389 -41.389 1.00 89.44 86 VAL A O 1
ATOM 714 N N . HIS A 1 87 ? 22.858 10.576 -41.521 1.00 90.31 87 HIS A N 1
ATOM 715 C CA . HIS A 1 87 ? 21.497 11.038 -41.789 1.00 90.31 87 HIS A CA 1
ATOM 716 C C . HIS A 1 87 ? 20.948 10.512 -43.124 1.00 90.31 87 HIS A C 1
ATOM 718 O O . HIS A 1 87 ? 19.790 10.113 -43.198 1.00 90.31 87 HIS A O 1
ATOM 724 N N . GLU A 1 88 ? 21.784 10.427 -44.164 1.00 91.75 88 GLU A N 1
ATOM 725 C CA . GLU A 1 88 ? 21.390 9.850 -45.456 1.00 91.75 88 GLU A CA 1
ATOM 726 C C . GLU A 1 88 ? 20.950 8.383 -45.331 1.00 91.75 88 GLU A C 1
ATOM 728 O O . GLU A 1 88 ? 19.945 7.985 -45.925 1.00 91.75 88 GLU A O 1
ATOM 733 N N . LYS A 1 89 ? 21.666 7.596 -44.514 1.00 90.81 89 LYS A N 1
ATOM 734 C CA . LYS A 1 89 ? 21.325 6.196 -44.233 1.00 90.81 89 LYS A CA 1
ATOM 735 C C . LYS A 1 89 ? 20.122 6.075 -43.290 1.00 90.81 89 LYS A C 1
ATOM 737 O O . LYS A 1 89 ? 19.257 5.234 -43.509 1.00 90.81 89 LYS A O 1
ATOM 742 N N . TYR A 1 90 ? 20.051 6.919 -42.262 1.00 92.19 90 TYR A N 1
ATOM 743 C CA . TYR A 1 90 ? 19.040 6.866 -41.204 1.00 92.19 90 TYR A CA 1
ATOM 744 C C . TYR A 1 90 ? 18.151 8.115 -41.212 1.00 92.19 90 TYR A C 1
ATOM 746 O O . TYR A 1 90 ? 18.126 8.890 -40.255 1.00 92.19 90 TYR A O 1
ATOM 754 N N . LYS A 1 91 ? 17.374 8.283 -42.289 1.00 88.50 91 LYS A N 1
ATOM 755 C CA . LYS A 1 91 ? 16.523 9.468 -42.531 1.00 88.50 91 LYS A CA 1
ATOM 756 C C . LYS A 1 91 ? 15.476 9.732 -41.449 1.00 88.50 91 LYS A C 1
ATOM 758 O O . LYS A 1 91 ? 15.014 10.857 -41.308 1.00 88.50 91 LYS A O 1
ATOM 763 N N . ARG A 1 92 ? 15.106 8.700 -40.684 1.00 88.62 92 ARG A N 1
ATOM 764 C CA . ARG A 1 92 ? 14.153 8.805 -39.570 1.00 88.62 92 ARG A CA 1
ATOM 765 C C . ARG A 1 92 ? 14.698 9.653 -38.414 1.00 88.62 92 ARG A C 1
ATOM 767 O O . ARG A 1 92 ? 13.918 10.119 -37.601 1.00 88.62 92 ARG A O 1
ATOM 774 N N . ILE A 1 93 ? 16.017 9.846 -38.331 1.00 88.44 93 ILE A N 1
ATOM 775 C CA . ILE A 1 93 ? 16.656 10.609 -37.257 1.00 88.44 93 ILE A CA 1
ATOM 776 C C . ILE A 1 93 ? 16.769 12.078 -37.679 1.00 88.44 93 ILE A C 1
ATOM 778 O O . ILE A 1 93 ? 17.552 12.378 -38.585 1.00 88.44 93 ILE A O 1
ATOM 782 N N . PRO A 1 94 ? 16.067 13.005 -37.010 1.00 85.81 94 PRO A N 1
ATOM 783 C CA . PRO A 1 94 ? 16.003 14.393 -37.459 1.00 85.81 94 PRO A CA 1
ATOM 784 C C . PRO A 1 94 ? 17.303 15.168 -37.197 1.00 85.81 94 PRO A C 1
ATOM 786 O O . PRO A 1 94 ? 17.667 16.032 -37.989 1.00 85.81 94 PRO A O 1
ATOM 789 N N . ALA A 1 95 ? 18.030 14.854 -36.119 1.00 88.44 95 ALA A N 1
ATOM 790 C CA . ALA A 1 95 ? 19.197 15.627 -35.691 1.00 88.44 95 ALA A CA 1
ATOM 791 C C . ALA A 1 95 ? 20.319 14.758 -35.108 1.00 88.44 95 ALA A C 1
ATOM 793 O O . ALA A 1 95 ? 20.079 13.690 -34.542 1.00 88.44 95 ALA A O 1
ATOM 794 N N . GLN A 1 96 ? 21.559 15.254 -35.183 1.00 86.94 96 GLN A N 1
ATOM 795 C CA . GLN A 1 96 ? 22.745 14.563 -34.664 1.00 86.94 96 GLN A CA 1
ATOM 796 C C . GLN A 1 96 ? 22.676 14.339 -33.143 1.00 86.94 96 GLN A C 1
ATOM 798 O O . GLN A 1 96 ? 23.216 13.352 -32.638 1.00 86.94 96 GLN A O 1
ATOM 803 N N . THR A 1 97 ? 21.970 15.214 -32.419 1.00 89.00 97 THR A N 1
ATOM 804 C CA . THR A 1 97 ? 21.732 15.121 -30.968 1.00 89.00 97 THR A CA 1
ATOM 805 C C . THR A 1 97 ? 21.082 13.795 -30.564 1.00 89.00 97 THR A C 1
ATOM 807 O O . THR A 1 97 ? 21.372 13.275 -29.486 1.00 89.00 97 THR A O 1
ATOM 810 N N . TYR A 1 98 ? 20.287 13.174 -31.444 1.00 89.94 98 TYR A N 1
ATOM 811 C CA . TYR A 1 98 ? 19.678 11.866 -31.193 1.00 89.94 98 TYR A CA 1
ATOM 812 C C . TYR A 1 98 ? 20.706 10.742 -31.078 1.00 89.94 98 TYR A C 1
ATOM 814 O O . TYR A 1 98 ? 20.466 9.807 -30.326 1.00 89.94 98 TYR A O 1
ATOM 822 N N . ILE A 1 99 ? 21.873 10.837 -31.728 1.00 90.00 99 ILE A N 1
ATOM 823 C CA . ILE A 1 99 ? 22.940 9.840 -31.545 1.00 90.00 99 ILE A CA 1
ATOM 824 C C . ILE A 1 99 ? 23.426 9.873 -30.093 1.00 90.00 99 ILE A C 1
ATOM 826 O O . ILE A 1 99 ? 23.553 8.830 -29.457 1.00 90.00 99 ILE A O 1
ATOM 830 N N . SER A 1 100 ? 23.656 11.066 -29.539 1.00 89.44 100 SER A N 1
ATOM 831 C CA . SER A 1 100 ? 24.042 11.221 -28.132 1.00 89.44 100 SER A CA 1
ATOM 832 C C . SER A 1 100 ? 22.935 10.746 -27.187 1.00 89.44 100 SER A C 1
ATOM 834 O O . SER A 1 100 ? 23.221 10.051 -26.214 1.00 89.44 100 SER A O 1
ATOM 836 N N . ARG A 1 101 ? 21.665 11.034 -27.506 1.00 87.69 101 ARG A N 1
ATOM 837 C CA . ARG A 1 101 ? 20.515 10.527 -26.737 1.00 87.69 101 ARG A CA 1
ATOM 838 C C . ARG A 1 101 ? 20.404 8.997 -26.799 1.00 87.69 101 ARG A C 1
ATOM 840 O O . ARG A 1 101 ? 20.148 8.383 -25.769 1.00 87.69 101 ARG A O 1
ATOM 847 N N . PHE A 1 102 ? 20.646 8.374 -27.956 1.00 89.56 102 PHE A N 1
ATOM 848 C CA . PHE A 1 102 ? 20.673 6.915 -28.114 1.00 89.56 102 PHE A CA 1
ATOM 849 C C . PHE A 1 102 ? 21.811 6.272 -27.322 1.00 89.56 102 PHE A C 1
ATOM 851 O O . PHE A 1 102 ? 21.573 5.258 -26.675 1.00 89.56 102 PHE A O 1
ATOM 858 N N . ARG A 1 103 ? 23.014 6.869 -27.292 1.00 89.50 103 ARG A N 1
ATOM 859 C CA . ARG A 1 103 ? 24.109 6.383 -26.427 1.00 89.50 103 ARG A CA 1
ATOM 860 C C . ARG A 1 103 ? 23.682 6.353 -24.962 1.00 89.50 103 ARG A C 1
ATOM 862 O O . ARG A 1 103 ? 23.722 5.294 -24.346 1.00 89.50 103 ARG A O 1
ATOM 869 N N . LYS A 1 104 ? 23.164 7.479 -24.456 1.00 87.69 104 LYS A N 1
ATOM 870 C CA . LYS A 1 104 ? 22.667 7.588 -23.077 1.00 87.69 104 LYS A CA 1
ATOM 871 C C . LYS A 1 104 ? 21.556 6.573 -22.793 1.00 87.69 104 LYS A C 1
ATOM 873 O O . LYS A 1 104 ? 21.558 5.938 -21.748 1.00 87.69 104 LYS A O 1
ATOM 878 N N . TYR A 1 105 ? 20.632 6.371 -23.730 1.00 85.38 105 TYR A N 1
ATOM 879 C CA . TYR A 1 105 ? 19.558 5.386 -23.596 1.00 85.38 105 TYR A CA 1
ATOM 880 C C . TYR A 1 105 ? 20.075 3.940 -23.533 1.00 85.38 105 TYR A C 1
ATOM 882 O O . TYR A 1 105 ? 19.577 3.151 -22.730 1.00 85.38 105 TYR A O 1
ATOM 890 N N . LEU A 1 106 ? 21.060 3.583 -24.365 1.00 85.56 106 LEU A N 1
ATOM 891 C CA . LEU A 1 106 ? 21.659 2.246 -24.392 1.00 85.56 106 LEU A CA 1
ATOM 892 C C . LEU A 1 106 ? 22.479 1.967 -23.131 1.00 85.56 106 LEU A C 1
ATOM 894 O O . LEU A 1 106 ? 22.329 0.898 -22.546 1.00 85.56 106 LEU A O 1
ATOM 898 N N . GLU A 1 107 ? 23.277 2.937 -22.678 1.00 85.56 107 GLU A N 1
ATOM 899 C CA . GLU A 1 107 ? 23.987 2.875 -21.393 1.00 85.56 107 GLU A CA 1
ATOM 900 C C . GLU A 1 107 ? 23.006 2.699 -20.230 1.00 85.56 107 GLU A C 1
ATOM 902 O O . GLU A 1 107 ? 23.222 1.890 -19.332 1.00 85.56 107 GLU A O 1
ATOM 907 N N . GLN A 1 108 ? 21.879 3.411 -20.278 1.00 80.56 108 GLN A N 1
ATOM 908 C CA . GLN A 1 108 ? 20.837 3.344 -19.260 1.00 80.56 108 GLN A CA 1
ATOM 909 C C . GLN A 1 108 ? 19.868 2.163 -19.441 1.00 80.56 108 GLN A C 1
ATOM 911 O O . GLN A 1 108 ? 18.999 1.995 -18.590 1.00 80.56 108 GLN A O 1
ATOM 916 N N . GLN A 1 109 ? 19.995 1.342 -20.488 1.00 76.44 109 GLN A N 1
ATOM 917 C CA . GLN A 1 109 ? 19.101 0.216 -20.810 1.00 76.44 109 GLN A CA 1
ATOM 918 C C . GLN A 1 109 ? 17.598 0.567 -20.915 1.00 76.44 109 GLN A C 1
ATOM 920 O O . GLN A 1 109 ? 16.743 -0.228 -20.518 1.00 76.44 109 GLN A O 1
ATOM 925 N N . GLY A 1 110 ? 17.244 1.742 -21.443 1.00 78.25 110 GLY A N 1
ATOM 926 C CA . GLY A 1 110 ? 15.840 2.127 -21.658 1.00 78.25 110 GLY A CA 1
ATOM 927 C C . GLY A 1 110 ? 15.469 3.519 -21.152 1.00 78.25 110 GLY A C 1
ATOM 928 O O . GLY A 1 110 ? 16.251 4.177 -20.461 1.00 78.25 110 GLY A O 1
ATOM 929 N N . THR A 1 111 ? 14.245 3.971 -21.453 1.00 77.19 111 THR A N 1
ATOM 930 C CA . THR A 1 111 ? 13.718 5.220 -20.874 1.00 77.19 111 THR A CA 1
ATOM 931 C C . THR A 1 111 ? 13.341 5.026 -19.408 1.00 77.19 111 THR A C 1
ATOM 933 O O . THR A 1 111 ? 12.981 3.931 -18.971 1.00 77.19 111 THR A O 1
ATOM 936 N N . LYS A 1 112 ? 13.309 6.131 -18.651 1.00 78.00 112 LYS A N 1
ATOM 937 C CA . LYS A 1 112 ? 12.699 6.175 -17.311 1.00 78.00 112 LYS A CA 1
ATOM 938 C C . LYS A 1 112 ? 11.295 5.550 -17.308 1.00 78.00 112 LYS A C 1
ATOM 940 O O . LYS A 1 112 ? 10.992 4.760 -16.424 1.00 78.00 112 LYS A O 1
ATOM 945 N N . ARG A 1 113 ? 10.475 5.830 -18.331 1.00 78.12 113 ARG A N 1
ATOM 946 C CA . ARG A 1 113 ? 9.118 5.276 -18.470 1.00 78.12 113 ARG A CA 1
ATOM 947 C C . ARG A 1 113 ? 9.110 3.750 -18.577 1.00 78.12 113 ARG A C 1
ATOM 949 O O . ARG A 1 113 ? 8.361 3.113 -17.852 1.00 78.12 113 ARG A O 1
ATOM 956 N N . GLN A 1 114 ? 9.943 3.162 -19.434 1.00 81.19 114 GLN A N 1
ATOM 957 C CA . GLN A 1 114 ? 10.021 1.700 -19.574 1.00 81.19 114 GLN A CA 1
ATOM 958 C C . GLN A 1 114 ? 10.505 1.023 -18.292 1.00 81.19 114 GLN A C 1
ATOM 960 O O . GLN A 1 114 ? 10.048 -0.063 -17.956 1.00 81.19 114 GLN A O 1
ATOM 965 N N . LYS A 1 115 ? 11.427 1.662 -17.565 1.00 84.38 115 LYS A N 1
ATOM 966 C CA . LYS A 1 115 ? 11.873 1.160 -16.262 1.00 84.38 115 LYS A CA 1
ATOM 967 C C . LYS A 1 115 ? 10.734 1.168 -15.250 1.00 84.38 115 LYS A C 1
ATOM 969 O O . LYS A 1 115 ? 10.529 0.161 -14.591 1.00 84.38 115 LYS A O 1
ATOM 974 N N . ILE A 1 116 ? 9.976 2.263 -15.177 1.00 87.62 116 ILE A N 1
ATOM 975 C CA . ILE A 1 116 ? 8.800 2.362 -14.304 1.00 87.62 116 ILE A CA 1
ATOM 976 C C . ILE A 1 116 ? 7.759 1.306 -14.683 1.00 87.62 116 ILE A C 1
ATOM 978 O O . ILE A 1 116 ? 7.276 0.623 -13.797 1.00 87.62 116 ILE A O 1
ATOM 982 N N . GLN A 1 117 ? 7.480 1.104 -15.975 1.00 87.75 117 GLN A N 1
ATOM 983 C CA . GLN A 1 117 ? 6.554 0.058 -16.431 1.00 87.75 117 GLN A CA 1
ATOM 984 C C . GLN A 1 117 ? 7.000 -1.341 -15.997 1.00 87.75 117 GLN A C 1
ATOM 986 O O . GLN A 1 117 ? 6.201 -2.096 -15.465 1.00 87.75 117 GLN A O 1
ATOM 991 N N . LYS A 1 118 ? 8.288 -1.671 -16.143 1.00 89.25 118 LYS A N 1
ATOM 992 C CA . LYS A 1 118 ? 8.821 -2.954 -15.663 1.00 89.25 118 LYS A CA 1
ATOM 993 C C . LYS A 1 118 ? 8.711 -3.108 -14.147 1.00 89.25 118 LYS A C 1
ATOM 995 O O . LYS A 1 118 ? 8.460 -4.208 -13.669 1.00 89.25 118 LYS A O 1
ATOM 1000 N N . VAL A 1 119 ? 8.948 -2.034 -13.392 1.00 90.69 119 VAL A N 1
ATOM 1001 C CA . VAL A 1 119 ? 8.785 -2.041 -11.932 1.00 90.69 119 VAL A CA 1
ATOM 1002 C C . VAL A 1 119 ? 7.321 -2.260 -11.569 1.00 90.69 119 VAL A C 1
ATOM 1004 O O . VAL A 1 119 ? 7.046 -3.119 -10.745 1.00 90.69 119 VAL A O 1
ATOM 1007 N N . ASP A 1 120 ? 6.402 -1.548 -12.214 1.00 91.94 120 ASP A N 1
ATOM 1008 C CA . ASP A 1 120 ? 4.960 -1.674 -11.998 1.00 91.94 120 ASP A CA 1
ATOM 1009 C C . ASP A 1 120 ? 4.466 -3.098 -12.300 1.00 91.94 120 ASP A C 1
ATOM 1011 O O . ASP A 1 120 ? 3.817 -3.724 -11.465 1.00 91.94 120 ASP A O 1
ATOM 1015 N N . GLU A 1 121 ? 4.888 -3.676 -13.430 1.00 93.56 121 GLU A N 1
ATOM 1016 C CA . GLU A 1 121 ? 4.619 -5.075 -13.776 1.00 93.56 121 GLU A CA 1
ATOM 1017 C C . GLU A 1 121 ? 5.153 -6.036 -12.706 1.00 93.56 121 GLU A C 1
ATOM 1019 O O . GLU A 1 121 ? 4.431 -6.927 -12.264 1.00 93.56 121 GLU A O 1
ATOM 1024 N N . MET A 1 122 ? 6.399 -5.856 -12.255 1.00 92.31 122 MET A N 1
ATOM 1025 C CA . MET A 1 122 ? 6.983 -6.699 -11.209 1.00 92.31 122 MET A CA 1
ATOM 1026 C C . MET A 1 122 ? 6.234 -6.572 -9.880 1.00 92.31 122 MET A C 1
ATOM 1028 O O . MET A 1 122 ? 5.924 -7.594 -9.274 1.00 92.31 122 MET A O 1
ATOM 1032 N N . VAL A 1 123 ? 5.909 -5.348 -9.453 1.00 93.31 123 VAL A N 1
ATOM 1033 C CA . VAL A 1 123 ? 5.139 -5.066 -8.231 1.00 93.31 123 VAL A CA 1
ATOM 1034 C C . VAL A 1 123 ? 3.759 -5.713 -8.305 1.00 93.31 123 VAL A C 1
ATOM 1036 O O . VAL A 1 123 ? 3.328 -6.340 -7.340 1.00 93.31 123 VAL A O 1
ATOM 1039 N N . PHE A 1 124 ? 3.096 -5.644 -9.460 1.00 91.12 124 PHE A N 1
ATOM 1040 C CA . PHE A 1 124 ? 1.808 -6.294 -9.672 1.00 91.12 124 PHE A CA 1
ATOM 1041 C C . PHE A 1 124 ? 1.902 -7.821 -9.519 1.00 91.12 124 PHE A C 1
ATOM 1043 O O . PHE A 1 124 ? 1.067 -8.420 -8.837 1.00 91.12 124 PHE A O 1
ATOM 1050 N N . GLN A 1 125 ? 2.944 -8.453 -10.076 1.00 92.38 125 GLN A N 1
ATOM 1051 C CA . GLN A 1 125 ? 3.155 -9.906 -9.963 1.00 92.38 125 GLN A CA 1
ATOM 1052 C C . GLN A 1 125 ? 3.395 -10.375 -8.522 1.00 92.38 125 GLN A C 1
ATOM 1054 O O . GLN A 1 125 ? 3.043 -11.501 -8.178 1.00 92.38 125 GLN A O 1
ATOM 1059 N N . ILE A 1 126 ? 3.976 -9.524 -7.674 1.00 93.94 126 ILE A N 1
ATOM 1060 C CA . ILE A 1 126 ? 4.243 -9.835 -6.261 1.00 93.94 126 ILE A CA 1
ATOM 1061 C C . ILE A 1 126 ? 3.256 -9.156 -5.305 1.00 93.94 126 ILE A C 1
ATOM 1063 O O . ILE A 1 126 ? 3.495 -9.125 -4.100 1.00 93.94 126 ILE A O 1
ATOM 1067 N N . SER A 1 127 ? 2.142 -8.621 -5.808 1.00 93.38 127 SER A N 1
ATOM 1068 C CA . SER A 1 127 ? 1.197 -7.820 -5.016 1.00 93.38 127 SER A CA 1
ATOM 1069 C C . SER A 1 127 ? 0.639 -8.564 -3.796 1.00 93.38 127 SER A C 1
ATOM 1071 O O . SER A 1 127 ? 0.480 -7.975 -2.730 1.00 93.38 127 SER A O 1
ATOM 1073 N N . SER A 1 128 ? 0.446 -9.881 -3.890 1.00 93.69 128 SER A N 1
ATOM 1074 C CA . SER A 1 128 ? 0.016 -10.717 -2.760 1.00 93.69 128 SER A CA 1
ATOM 1075 C C . SER A 1 128 ? 1.104 -10.965 -1.701 1.00 93.69 128 SER A C 1
ATOM 1077 O O . SER A 1 128 ? 0.814 -11.542 -0.658 1.00 93.69 128 SER A O 1
ATOM 1079 N N . GLN A 1 129 ? 2.361 -10.610 -1.981 1.00 93.19 129 GLN A N 1
ATOM 1080 C CA . GLN A 1 129 ? 3.523 -10.815 -1.102 1.00 93.19 129 GLN A CA 1
ATOM 1081 C C . GLN A 1 129 ? 4.004 -9.515 -0.448 1.00 93.19 129 GLN A C 1
ATOM 1083 O O . GLN A 1 129 ? 4.786 -9.554 0.498 1.00 93.19 129 GLN A O 1
ATOM 1088 N N . ILE A 1 130 ? 3.550 -8.365 -0.947 1.00 94.75 130 ILE A N 1
ATOM 1089 C CA . ILE A 1 130 ? 3.800 -7.068 -0.324 1.00 94.75 130 ILE A CA 1
ATOM 1090 C C . ILE A 1 130 ? 2.732 -6.877 0.744 1.00 94.75 130 ILE A C 1
ATOM 1092 O O . ILE A 1 130 ? 1.556 -6.737 0.417 1.00 94.75 130 ILE A O 1
ATOM 1096 N N . LEU A 1 131 ? 3.147 -6.898 2.007 1.00 95.31 131 LEU A N 1
ATOM 1097 C CA . LEU A 1 131 ? 2.254 -6.837 3.159 1.00 95.31 131 LEU A CA 1
ATOM 1098 C C . LEU A 1 131 ? 2.443 -5.515 3.893 1.00 95.31 131 LEU A C 1
ATOM 1100 O O . LEU A 1 131 ? 3.569 -5.130 4.206 1.00 95.31 131 LEU A O 1
ATOM 1104 N N . ASN A 1 132 ? 1.335 -4.850 4.190 1.00 95.19 132 ASN A N 1
ATOM 1105 C CA . ASN A 1 132 ? 1.278 -3.759 5.143 1.00 95.19 132 ASN A CA 1
ATOM 1106 C C . ASN A 1 132 ? 0.695 -4.281 6.458 1.00 95.19 132 ASN A C 1
ATOM 1108 O O . ASN A 1 132 ? -0.315 -4.987 6.467 1.00 95.19 132 ASN A O 1
ATOM 1112 N N . THR A 1 133 ? 1.331 -3.933 7.567 1.00 95.19 133 THR A N 1
ATOM 1113 C CA . THR A 1 133 ? 0.851 -4.237 8.914 1.00 95.19 133 THR A CA 1
ATOM 1114 C C . THR A 1 133 ? 1.179 -3.047 9.788 1.00 95.19 133 THR A C 1
ATOM 1116 O O . THR A 1 133 ? 2.322 -2.603 9.827 1.00 95.19 133 THR A O 1
ATOM 1119 N N . ASP A 1 134 ? 0.180 -2.550 10.496 1.00 93.81 134 ASP A N 1
ATOM 1120 C CA . ASP A 1 134 ? 0.354 -1.480 11.466 1.00 93.81 134 ASP A CA 1
ATOM 1121 C C . ASP A 1 134 ? -0.708 -1.614 12.557 1.00 93.81 134 ASP A C 1
ATOM 1123 O O . ASP A 1 134 ? -1.753 -2.238 12.344 1.00 93.81 134 ASP A O 1
ATOM 1127 N N . GLN A 1 135 ? -0.422 -1.068 13.731 1.00 90.94 135 GLN A N 1
ATOM 1128 C CA . GLN A 1 135 ? -1.306 -1.100 14.883 1.00 90.94 135 GLN A CA 1
ATOM 1129 C C . GLN A 1 135 ? -2.110 0.201 14.953 1.00 90.94 135 GLN A C 1
ATOM 1131 O O . GLN A 1 135 ? -1.559 1.296 14.902 1.00 90.94 135 GLN A O 1
ATOM 1136 N N . VAL A 1 136 ? -3.424 0.086 15.133 1.00 92.25 136 VAL A N 1
ATOM 1137 C CA . VAL A 1 136 ? -4.314 1.232 15.346 1.00 92.25 136 VAL A CA 1
ATOM 1138 C C . VAL A 1 136 ? -4.994 1.130 16.704 1.00 92.25 136 VAL A C 1
ATOM 1140 O O . VAL A 1 136 ? -5.530 0.080 17.055 1.00 92.25 136 VAL A O 1
ATOM 1143 N N . GLY A 1 137 ? -4.973 2.223 17.467 1.00 92.12 137 GLY A N 1
ATOM 1144 C CA . GLY A 1 137 ? -5.782 2.387 18.674 1.00 92.12 137 GLY A CA 1
ATOM 1145 C C . GLY A 1 137 ? -7.200 2.820 18.321 1.00 92.12 137 GLY A C 1
ATOM 1146 O O . GLY A 1 137 ? -7.394 3.773 17.569 1.00 92.12 137 GLY A O 1
ATOM 1147 N N . ILE A 1 138 ? -8.186 2.112 18.860 1.00 91.25 138 ILE A N 1
ATOM 1148 C CA . ILE A 1 138 ? -9.607 2.389 18.679 1.00 91.25 138 ILE A CA 1
ATOM 1149 C C . ILE A 1 138 ? -10.222 2.630 20.054 1.00 91.25 138 ILE A C 1
ATOM 1151 O O . ILE A 1 138 ? -10.149 1.787 20.951 1.00 91.25 138 ILE A O 1
ATOM 1155 N N . GLU A 1 139 ? -10.846 3.790 20.221 1.00 89.88 139 GLU A N 1
ATOM 1156 C CA . GLU A 1 139 ? -11.645 4.091 21.405 1.00 89.88 139 GLU A CA 1
ATOM 1157 C C . GLU A 1 139 ? -12.903 3.218 21.418 1.00 89.88 139 GLU A C 1
ATOM 1159 O O . GLU A 1 139 ? -13.578 3.060 20.398 1.00 89.88 139 GLU A O 1
ATOM 1164 N N . LYS A 1 140 ? -13.254 2.658 22.583 1.00 88.19 140 LYS A N 1
ATOM 1165 C CA . LYS A 1 140 ? -14.470 1.834 22.710 1.00 88.19 140 LYS A CA 1
ATOM 1166 C C . LYS A 1 140 ? -15.743 2.652 22.479 1.00 88.19 140 LYS A C 1
ATOM 1168 O O . LYS A 1 140 ? -16.767 2.089 22.097 1.00 88.19 140 LYS A O 1
ATOM 1173 N N . GLU A 1 141 ? -15.685 3.959 22.724 1.00 89.69 141 GLU A N 1
ATOM 1174 C CA . GLU A 1 141 ? -16.780 4.890 22.486 1.00 89.69 141 GLU A CA 1
ATOM 1175 C C . GLU A 1 141 ? -16.262 6.224 21.940 1.00 89.69 141 GLU A C 1
ATOM 1177 O O . GLU A 1 141 ? -15.482 6.919 22.592 1.00 89.69 141 GLU A O 1
ATOM 1182 N N . V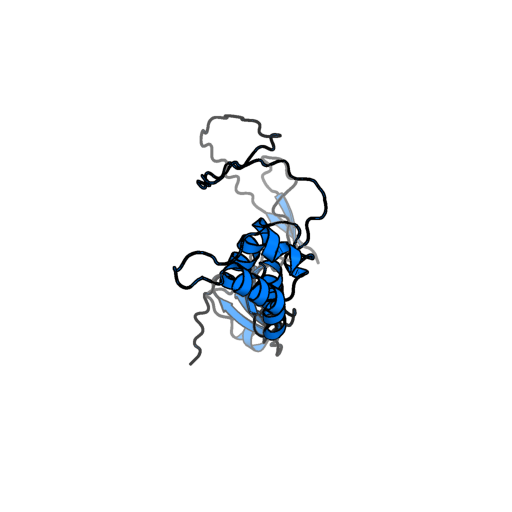AL A 1 142 ? -16.757 6.606 20.761 1.00 87.06 142 VAL A N 1
ATOM 1183 C CA . VAL A 1 142 ? -16.491 7.922 20.175 1.00 87.06 142 VAL A CA 1
ATOM 1184 C C . VAL A 1 142 ? -17.232 8.980 20.979 1.00 87.06 142 VAL A C 1
ATOM 1186 O O . VAL A 1 142 ? -18.455 8.924 21.123 1.00 87.06 142 VAL A O 1
ATOM 1189 N N . HIS A 1 143 ? -16.501 9.975 21.460 1.00 85.56 143 HIS A N 1
ATOM 1190 C CA . HIS A 1 143 ? -17.056 11.075 22.233 1.00 85.56 143 HIS A CA 1
ATOM 1191 C C . HIS A 1 143 ? -16.411 12.404 21.826 1.00 85.56 143 HIS A C 1
ATOM 1193 O O . HIS A 1 143 ? -15.304 12.452 21.295 1.00 85.56 143 HIS A O 1
ATOM 1199 N N . SER A 1 144 ? -17.126 13.511 22.042 1.00 82.56 144 SER A N 1
ATOM 1200 C CA . SER A 1 144 ? -16.568 14.839 21.781 1.00 82.56 144 SER A CA 1
ATOM 1201 C C . SER A 1 144 ? -15.604 15.219 22.898 1.00 82.56 144 SER A C 1
ATOM 1203 O O . SER A 1 144 ? -15.997 15.283 24.061 1.00 82.56 144 SER A O 1
ATOM 1205 N N . THR A 1 145 ? -14.368 15.557 22.538 1.00 79.12 145 THR A N 1
ATOM 1206 C CA . THR A 1 145 ? -13.393 16.157 23.464 1.00 79.12 145 THR A CA 1
ATOM 1207 C C . THR A 1 145 ? -13.663 17.641 23.714 1.00 79.12 145 THR A C 1
ATOM 1209 O O . THR A 1 145 ? -13.078 18.242 24.612 1.00 79.12 145 THR A O 1
ATOM 1212 N N . ARG A 1 146 ? -14.557 18.251 22.925 1.00 80.50 146 ARG A N 1
ATOM 1213 C CA . ARG A 1 146 ? -14.939 19.661 23.036 1.00 80.50 146 ARG A CA 1
ATOM 1214 C C . ARG A 1 146 ? -16.336 19.796 23.621 1.00 80.50 146 ARG A C 1
ATOM 1216 O O . ARG A 1 146 ? -17.253 19.067 23.241 1.00 80.50 146 ARG A O 1
ATOM 1223 N N . THR A 1 147 ? -16.495 20.783 24.492 1.00 80.81 147 THR A N 1
ATOM 1224 C CA . THR A 1 147 ? -17.784 21.204 25.046 1.00 80.81 147 THR A CA 1
ATOM 1225 C C . THR A 1 147 ? -18.129 22.613 24.561 1.00 80.81 147 THR A C 1
ATOM 1227 O O . THR A 1 147 ? -17.236 23.414 24.294 1.00 80.81 147 THR A O 1
ATOM 1230 N N . LEU A 1 148 ? -19.426 22.917 24.455 1.00 83.94 148 LEU A N 1
ATOM 1231 C CA . LEU A 1 148 ? -19.941 24.279 24.251 1.00 83.94 148 LEU A CA 1
ATOM 1232 C C . LEU A 1 148 ? -20.174 25.023 25.582 1.00 83.94 148 LEU A C 1
ATOM 1234 O O . LEU A 1 148 ? -20.883 26.027 25.610 1.00 83.94 148 LEU A O 1
ATOM 1238 N N . SER A 1 149 ? -19.610 24.526 26.684 1.00 81.06 149 SER A N 1
ATOM 1239 C CA . SER A 1 149 ? -19.681 25.171 27.996 1.00 81.06 149 SER A CA 1
ATOM 1240 C C . SER A 1 149 ? -19.012 26.539 28.012 1.00 81.06 149 SER A C 1
ATOM 1242 O O . SER A 1 149 ? -18.020 26.794 27.326 1.00 81.06 149 SER A O 1
ATOM 1244 N N . PHE A 1 150 ? -19.554 27.425 28.842 1.00 82.75 150 PHE A N 1
ATOM 1245 C CA . PHE A 1 150 ? -18.996 28.756 29.029 1.00 82.75 150 PHE A CA 1
ATOM 1246 C C . PHE A 1 150 ? -17.705 28.684 29.853 1.00 82.75 150 PHE A C 1
ATOM 1248 O O . PHE A 1 150 ? -17.604 27.932 30.825 1.00 82.75 150 PHE A O 1
ATOM 1255 N N . GLY A 1 151 ? -16.709 29.495 29.489 1.00 81.81 151 GLY A N 1
ATOM 1256 C CA . GLY A 1 151 ? -15.472 29.608 30.263 1.00 81.81 151 GLY A CA 1
ATOM 1257 C C . GLY A 1 151 ? -15.760 30.005 31.716 1.00 81.81 151 GLY A C 1
ATOM 1258 O O . GLY A 1 151 ? -16.461 30.984 31.965 1.00 81.81 151 GLY A O 1
ATOM 1259 N N . GLY A 1 152 ? -15.229 29.237 32.673 1.00 80.00 152 GLY A N 1
ATOM 1260 C CA . GLY A 1 152 ? -15.449 29.441 34.112 1.00 80.00 152 GLY A CA 1
ATOM 1261 C C . GLY A 1 152 ? -16.631 28.664 34.708 1.00 80.00 152 GLY A C 1
ATOM 1262 O O . GLY A 1 152 ? -16.893 28.777 35.908 1.00 80.00 152 GLY A O 1
ATOM 1263 N N . GLU A 1 153 ? -17.338 27.862 33.911 1.00 80.38 153 GLU A N 1
ATOM 1264 C CA . GLU A 1 153 ? -18.368 26.960 34.419 1.00 80.38 153 GLU A CA 1
ATOM 1265 C C . GLU A 1 153 ? -17.746 25.858 35.297 1.00 80.38 153 GLU A C 1
ATOM 1267 O O . GLU A 1 153 ? -16.812 25.168 34.895 1.00 80.38 153 GLU A O 1
ATOM 1272 N N . LYS A 1 154 ? -18.264 25.684 36.521 1.00 77.94 154 LYS A N 1
ATOM 1273 C CA . LYS A 1 154 ? -17.713 24.721 37.495 1.00 77.94 154 LYS A CA 1
ATOM 1274 C C . LYS A 1 154 ? -17.929 23.260 37.100 1.00 77.94 154 LYS A C 1
ATOM 1276 O O . LYS A 1 154 ? -17.214 22.392 37.587 1.00 77.94 154 LYS A O 1
ATOM 1281 N N . LYS A 1 155 ? -18.969 22.983 36.313 1.00 80.75 155 LYS A N 1
ATOM 1282 C CA . LYS A 1 155 ? -19.416 21.632 35.969 1.00 80.75 155 LYS A CA 1
ATOM 1283 C C . LYS A 1 155 ? -19.890 21.618 34.530 1.00 80.75 155 LYS A C 1
ATOM 1285 O O . LYS A 1 155 ? -20.718 22.438 34.159 1.00 80.75 155 LYS A O 1
ATOM 1290 N N . THR A 1 156 ? -19.391 20.670 33.749 1.00 80.06 156 THR A N 1
ATOM 1291 C CA . THR A 1 156 ? -19.871 20.412 32.391 1.00 80.06 156 THR A CA 1
ATOM 1292 C C . THR A 1 156 ? -20.525 19.037 32.367 1.00 80.06 156 THR A C 1
ATOM 1294 O O . THR A 1 156 ? -19.985 18.068 32.903 1.00 80.06 156 THR A O 1
ATOM 1297 N N . PHE A 1 157 ? -21.698 18.941 31.746 1.00 81.19 157 PHE A N 1
ATOM 1298 C CA . PHE A 1 157 ? -22.412 17.676 31.606 1.00 81.19 157 PHE A CA 1
ATOM 1299 C C . PHE A 1 157 ? -22.225 17.116 30.200 1.00 81.19 157 PHE A C 1
ATOM 1301 O O . PHE A 1 157 ? -22.383 17.831 29.212 1.00 81.19 157 PHE A O 1
ATOM 1308 N N . GLY A 1 158 ? -21.917 15.824 30.122 1.00 80.38 158 GLY A N 1
ATOM 1309 C CA . GLY A 1 158 ? -21.820 15.077 28.872 1.00 80.38 158 GLY A CA 1
ATOM 1310 C C . GLY A 1 158 ? -22.693 13.830 28.940 1.00 80.38 158 GLY A C 1
ATOM 1311 O O . GLY A 1 158 ? -22.840 13.216 29.997 1.00 80.38 158 GLY A O 1
ATOM 1312 N N . ALA A 1 159 ? -23.296 13.451 27.819 1.00 82.31 159 ALA A N 1
ATOM 1313 C CA . ALA A 1 159 ? -24.037 12.201 27.710 1.00 82.31 159 ALA A CA 1
ATOM 1314 C C . ALA A 1 159 ? -23.193 11.194 26.931 1.00 82.31 159 ALA A C 1
ATOM 1316 O O . ALA A 1 159 ? -22.825 11.457 25.789 1.00 82.31 159 ALA A O 1
ATOM 1317 N N . VAL A 1 160 ? -22.894 10.061 27.563 1.00 83.00 160 VAL A N 1
ATOM 1318 C CA . VAL A 1 160 ? -22.162 8.941 26.959 1.00 83.00 160 VAL A CA 1
ATOM 1319 C C . VAL A 1 160 ? -22.850 7.635 27.354 1.00 83.00 160 VAL A C 1
ATOM 1321 O O . VAL A 1 160 ? -23.607 7.575 28.328 1.00 83.00 160 VAL A O 1
ATOM 1324 N N . ALA A 1 161 ? -22.636 6.570 26.597 1.00 85.25 161 ALA A N 1
ATOM 1325 C CA . ALA A 1 161 ? -23.148 5.252 26.933 1.00 85.25 161 ALA A CA 1
ATOM 1326 C C . ALA A 1 161 ? -22.413 4.686 28.156 1.00 85.25 161 ALA A C 1
ATOM 1328 O O . ALA A 1 161 ? -23.049 4.132 29.060 1.00 85.25 161 ALA A O 1
ATOM 1329 N N . SER A 1 162 ? -21.088 4.857 28.225 1.00 84.12 162 SER A N 1
ATOM 1330 C CA . SER A 1 162 ? -20.275 4.387 29.345 1.00 84.12 162 SER A CA 1
ATOM 1331 C C . SER A 1 162 ? -19.033 5.244 29.585 1.00 84.12 162 SER A C 1
ATOM 1333 O O . SER A 1 162 ? -18.126 5.298 28.763 1.00 84.12 162 SER A O 1
ATOM 1335 N N . LYS A 1 163 ? -18.899 5.783 30.803 1.00 81.25 163 LYS A N 1
ATOM 1336 C CA . LYS A 1 163 ? -17.691 6.510 31.242 1.00 81.25 163 LYS A CA 1
ATOM 1337 C C . LYS A 1 163 ? -16.398 5.680 31.160 1.00 81.25 163 LYS A C 1
ATOM 1339 O O . LYS A 1 163 ? -15.322 6.239 31.019 1.00 81.25 163 LYS A O 1
ATOM 1344 N N . HIS A 1 164 ? -16.484 4.352 31.257 1.00 79.12 164 HIS A N 1
ATOM 1345 C CA . HIS A 1 164 ? -15.305 3.490 31.108 1.00 79.12 164 HIS A CA 1
ATOM 1346 C C . HIS A 1 164 ? -14.955 3.251 29.633 1.00 79.12 164 HIS A C 1
ATOM 1348 O O . HIS A 1 164 ? -13.799 3.015 29.303 1.00 79.12 164 HIS A O 1
ATOM 1354 N N . ALA A 1 165 ? -15.942 3.299 28.732 1.00 81.62 165 ALA A N 1
ATOM 1355 C CA . ALA A 1 165 ? -15.698 3.137 27.301 1.00 81.62 165 ALA A CA 1
ATOM 1356 C C . ALA A 1 165 ? -15.053 4.387 26.684 1.00 81.62 165 ALA A C 1
ATOM 1358 O O . ALA A 1 165 ? -14.326 4.268 25.706 1.00 81.62 165 ALA A O 1
ATOM 1359 N N . THR A 1 166 ? -15.244 5.559 27.297 1.00 81.31 166 THR A N 1
ATOM 1360 C CA . THR A 1 166 ? -14.570 6.799 26.887 1.00 81.31 166 THR A CA 1
ATOM 1361 C C . THR A 1 166 ? -13.107 6.872 27.327 1.00 81.31 166 THR A C 1
ATOM 1363 O O . THR A 1 166 ? -12.353 7.663 26.779 1.00 81.31 166 THR A O 1
ATOM 1366 N N . THR A 1 167 ? -12.689 6.089 28.330 1.00 78.12 167 THR A N 1
ATOM 1367 C CA . THR A 1 167 ? -11.307 6.113 28.856 1.00 78.12 167 THR A CA 1
ATOM 1368 C C . THR A 1 167 ? -10.456 4.933 28.414 1.00 78.12 167 THR A C 1
ATOM 1370 O O . THR A 1 167 ? -9.246 4.955 28.611 1.00 78.12 167 THR A O 1
ATOM 1373 N N . HIS A 1 168 ? -11.073 3.880 27.884 1.00 79.12 168 HIS A N 1
ATOM 1374 C CA . HIS A 1 168 ? -10.366 2.679 27.466 1.00 79.12 168 HIS A CA 1
ATOM 1375 C C . HIS A 1 168 ? -10.393 2.544 25.957 1.00 79.12 168 HIS A C 1
ATOM 1377 O O . HIS A 1 168 ? -11.456 2.581 25.333 1.00 79.12 168 HIS A O 1
ATOM 1383 N N . SER A 1 169 ? -9.217 2.298 25.403 1.00 87.44 169 SER A N 1
ATOM 1384 C CA . SER A 1 169 ? -9.055 1.917 24.015 1.00 87.44 169 SER A CA 1
ATOM 1385 C C . SER A 1 169 ? -8.764 0.416 23.923 1.00 87.44 169 SER A C 1
ATOM 1387 O O . SER A 1 169 ? -8.669 -0.310 24.922 1.00 87.44 169 SER A O 1
ATOM 1389 N N . TYR A 1 170 ? -8.713 -0.078 22.703 1.00 91.06 170 TYR A N 1
ATOM 1390 C CA . TYR A 1 170 ? -8.073 -1.336 22.368 1.00 91.06 170 TYR A CA 1
ATOM 1391 C C . TYR A 1 170 ? -7.296 -1.116 21.084 1.00 91.06 170 TYR A C 1
ATOM 1393 O O . TYR A 1 170 ? -7.589 -0.193 20.322 1.00 91.06 170 TYR A O 1
ATOM 1401 N N . THR A 1 171 ? -6.316 -1.966 20.824 1.00 93.31 171 THR A N 1
ATOM 1402 C CA . THR A 1 171 ? -5.579 -1.897 19.570 1.00 93.31 171 THR A CA 1
ATOM 1403 C C . THR A 1 171 ? -5.916 -3.054 18.659 1.00 93.31 171 THR A C 1
ATOM 1405 O O . THR A 1 171 ? -6.224 -4.166 19.097 1.00 93.31 171 THR A O 1
ATOM 1408 N N . VAL A 1 172 ? -5.875 -2.767 17.367 1.00 94.00 172 VAL A N 1
ATOM 1409 C CA . VAL A 1 172 ? -6.095 -3.730 16.298 1.00 94.00 172 VAL A CA 1
ATOM 1410 C C . VAL A 1 172 ? -4.903 -3.655 15.362 1.00 94.00 172 VAL A C 1
ATOM 1412 O O . VAL A 1 172 ? -4.497 -2.565 14.971 1.00 94.00 172 VAL A O 1
ATOM 1415 N N . GLN A 1 173 ? -4.347 -4.800 14.992 1.00 95.19 173 GLN A N 1
ATOM 1416 C CA . GLN A 1 173 ? -3.285 -4.895 13.999 1.00 95.19 173 GLN A CA 1
ATOM 1417 C C . GLN A 1 173 ? -3.720 -5.873 12.899 1.00 95.19 173 GLN A C 1
ATOM 1419 O O . GLN A 1 173 ? -3.590 -7.093 13.061 1.00 95.19 173 GLN A O 1
ATOM 1424 N N . PRO A 1 174 ? -4.287 -5.363 11.792 1.00 95.31 174 PRO A N 1
ATOM 1425 C CA . PRO A 1 174 ? -4.526 -6.152 10.598 1.00 95.31 174 PRO A CA 1
ATOM 1426 C C . PRO A 1 174 ? -3.246 -6.266 9.762 1.00 95.31 174 PRO A C 1
ATOM 1428 O O . PRO A 1 174 ? -2.393 -5.378 9.759 1.00 95.31 174 PRO A O 1
ATOM 1431 N N . MET A 1 175 ? -3.151 -7.340 8.984 1.00 95.56 175 MET A N 1
ATOM 1432 C CA . MET A 1 175 ? -2.146 -7.496 7.937 1.00 95.56 175 MET A CA 1
ATOM 1433 C C . MET A 1 175 ? -2.868 -7.552 6.594 1.00 95.56 175 MET A C 1
ATOM 1435 O O . MET A 1 175 ? -3.738 -8.400 6.395 1.00 95.56 175 MET A O 1
ATOM 1439 N N . ILE A 1 176 ? -2.550 -6.627 5.693 1.00 96.31 176 ILE A N 1
ATOM 1440 C CA . ILE A 1 176 ? -3.237 -6.464 4.408 1.00 96.31 176 ILE A CA 1
ATOM 1441 C C . ILE A 1 176 ? -2.194 -6.483 3.294 1.00 96.31 176 ILE A C 1
ATOM 1443 O O . ILE A 1 176 ? -1.176 -5.798 3.378 1.00 96.31 176 ILE A O 1
ATOM 1447 N N . SER A 1 177 ? -2.427 -7.270 2.253 1.00 96.62 177 SER A N 1
ATOM 1448 C CA . SER A 1 177 ? -1.575 -7.299 1.065 1.00 96.62 177 SER A CA 1
ATOM 1449 C C . SER A 1 177 ? -1.842 -6.114 0.130 1.00 96.62 177 SER A C 1
ATOM 1451 O O . SER A 1 177 ? -2.897 -5.481 0.185 1.00 96.62 177 SER A O 1
ATOM 1453 N N . LEU A 1 178 ? -0.912 -5.825 -0.784 1.00 95.75 178 LEU A N 1
ATOM 1454 C CA . LEU A 1 178 ? -1.070 -4.746 -1.767 1.00 95.75 178 LEU A CA 1
ATOM 1455 C C . LEU A 1 178 ? -2.291 -4.947 -2.687 1.00 95.75 178 LEU A C 1
ATOM 1457 O O . LEU A 1 178 ? -2.888 -3.968 -3.124 1.00 95.75 178 LEU A O 1
ATOM 1461 N N . ASP A 1 179 ? -2.699 -6.193 -2.952 1.00 94.56 179 ASP A N 1
ATOM 1462 C CA . ASP A 1 179 ? -3.934 -6.508 -3.691 1.00 94.56 179 ASP A CA 1
ATOM 1463 C C . ASP A 1 179 ? -5.219 -6.393 -2.837 1.00 94.56 179 ASP A C 1
ATOM 1465 O O . ASP A 1 179 ? -6.309 -6.706 -3.318 1.00 94.56 179 ASP A O 1
ATOM 1469 N N . GLY A 1 180 ? -5.107 -5.924 -1.588 1.00 93.94 180 GLY A N 1
ATOM 1470 C CA . GLY A 1 180 ? -6.226 -5.581 -0.708 1.00 93.94 180 GLY A CA 1
ATOM 1471 C C . GLY A 1 180 ? -6.810 -6.749 0.088 1.00 93.94 180 GLY A C 1
ATOM 1472 O O . GLY A 1 180 ? -7.906 -6.620 0.633 1.00 93.94 180 GLY 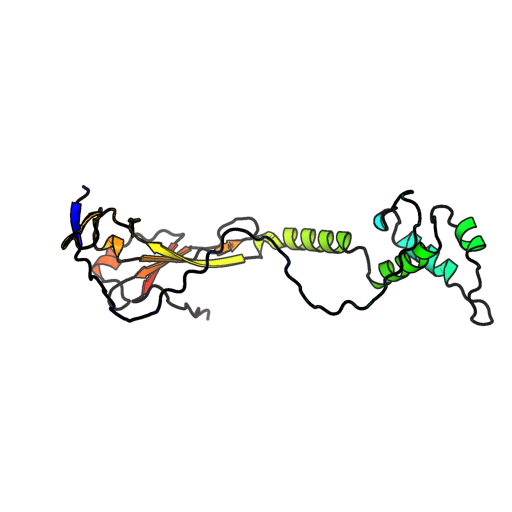A O 1
ATOM 1473 N N . LYS A 1 181 ? -6.122 -7.894 0.164 1.00 94.44 181 LYS A N 1
ATOM 1474 C CA . LYS A 1 181 ? -6.591 -9.055 0.934 1.00 94.44 181 LYS A CA 1
ATOM 1475 C C . LYS A 1 181 ? -6.058 -9.017 2.359 1.00 94.44 181 LYS A C 1
ATOM 1477 O O . LYS A 1 181 ? -4.889 -8.726 2.588 1.00 94.44 181 LYS A O 1
ATOM 1482 N N . GLN A 1 182 ? -6.903 -9.381 3.318 1.00 93.38 182 GLN A N 1
ATOM 1483 C CA . GLN A 1 182 ? -6.449 -9.638 4.679 1.00 93.38 182 GLN A CA 1
ATOM 1484 C C . GLN A 1 182 ? -5.657 -10.949 4.719 1.00 93.38 182 GLN A C 1
ATOM 1486 O O . GLN A 1 182 ? -6.114 -11.978 4.215 1.00 93.38 182 GLN A O 1
ATOM 1491 N N . ILE A 1 183 ? -4.481 -10.909 5.334 1.00 94.62 183 ILE A N 1
ATOM 1492 C CA . ILE A 1 183 ? -3.607 -12.062 5.517 1.00 94.62 183 ILE A CA 1
ATOM 1493 C C . ILE A 1 183 ? -3.645 -12.490 6.982 1.00 94.62 183 ILE A C 1
ATOM 1495 O O . ILE A 1 183 ? -3.222 -11.754 7.867 1.00 94.62 183 ILE A O 1
ATOM 1499 N N . GLY A 1 184 ? -4.117 -13.713 7.227 1.00 93.00 184 GLY A N 1
ATOM 1500 C CA . GLY A 1 184 ? -4.154 -14.296 8.567 1.00 93.00 184 GLY A CA 1
ATOM 1501 C C . GLY A 1 184 ? -5.165 -13.635 9.518 1.00 93.00 184 GLY A C 1
ATOM 1502 O O . GLY A 1 184 ? -5.989 -12.811 9.099 1.00 93.00 184 GLY A O 1
ATOM 1503 N N . PRO A 1 185 ? -5.142 -14.037 10.800 1.00 94.25 185 PRO A N 1
ATOM 1504 C CA . PRO A 1 185 ? -6.034 -13.484 11.805 1.00 94.25 185 PRO A CA 1
ATOM 1505 C C . PRO A 1 185 ? -5.608 -12.070 12.217 1.00 94.25 185 PRO A C 1
ATOM 1507 O O . PRO A 1 185 ? -4.423 -11.738 12.238 1.00 94.25 185 PRO A O 1
ATOM 1510 N N . ILE A 1 186 ? -6.584 -11.249 12.595 1.00 94.94 186 ILE A N 1
ATOM 1511 C CA . ILE A 1 186 ? -6.354 -9.905 13.131 1.00 94.94 186 ILE A CA 1
ATOM 1512 C C . ILE A 1 186 ? -5.874 -10.023 14.575 1.00 94.94 186 ILE A C 1
ATOM 1514 O O . ILE A 1 186 ? -6.501 -10.714 15.374 1.00 94.94 186 ILE A O 1
ATOM 1518 N N . LEU A 1 187 ? -4.808 -9.318 14.945 1.00 94.38 187 LEU A N 1
ATOM 1519 C CA . LEU A 1 187 ? -4.415 -9.214 16.347 1.00 94.38 187 LEU A CA 1
ATOM 1520 C C . LEU A 1 187 ? -5.239 -8.115 17.026 1.00 94.38 187 LEU A C 1
ATOM 1522 O O . LEU A 1 187 ? -5.215 -6.965 16.595 1.00 94.38 187 LEU A O 1
ATOM 1526 N N . LEU A 1 188 ? -5.949 -8.468 18.092 1.00 93.62 188 LEU A N 1
ATOM 1527 C CA . LEU A 1 188 ? -6.719 -7.549 18.920 1.00 93.62 188 LEU A CA 1
ATOM 1528 C C . LEU A 1 188 ? -6.140 -7.559 20.333 1.00 93.62 188 LEU A C 1
ATOM 1530 O O . LEU A 1 188 ? -6.145 -8.593 20.999 1.00 93.62 188 LEU A O 1
ATOM 1534 N N . CYS A 1 189 ? -5.651 -6.416 20.803 1.00 92.00 189 CYS A N 1
ATOM 1535 C CA . CYS A 1 189 ? -5.100 -6.278 22.146 1.00 92.00 189 CYS A CA 1
ATOM 1536 C C . CYS A 1 189 ? -6.000 -5.385 23.005 1.00 92.00 189 CYS A C 1
ATOM 1538 O O . CYS A 1 189 ? -6.215 -4.207 22.715 1.00 92.00 189 CYS A O 1
ATOM 1540 N N . LEU A 1 190 ? -6.555 -5.979 24.060 1.00 90.19 190 LEU A N 1
ATOM 1541 C CA . LEU A 1 190 ? -7.414 -5.312 25.028 1.00 90.19 190 LEU A CA 1
ATOM 1542 C C . LEU A 1 190 ? -6.585 -4.677 26.145 1.00 90.19 190 LEU A C 1
ATOM 1544 O O . LEU A 1 190 ? -5.718 -5.320 26.736 1.00 90.19 190 LEU A O 1
ATOM 1548 N N . GLN A 1 191 ? -6.916 -3.441 26.500 1.00 87.06 191 GLN A N 1
ATOM 1549 C CA . GLN A 1 191 ? -6.341 -2.793 27.669 1.00 87.06 191 GLN A CA 1
ATOM 1550 C C . GLN A 1 191 ? -7.003 -3.336 28.946 1.00 87.06 191 GLN A C 1
ATOM 1552 O O . GLN A 1 191 ? -8.152 -3.006 29.251 1.00 87.06 191 GLN A O 1
ATOM 1557 N N . GLU A 1 192 ? -6.278 -4.169 29.693 1.00 85.75 192 GLU A N 1
ATOM 1558 C CA . GLU A 1 192 ? -6.754 -4.812 30.920 1.00 85.75 192 GLU A CA 1
ATOM 1559 C C . GLU A 1 192 ? -5.896 -4.422 32.136 1.00 85.75 192 GLU A C 1
ATOM 1561 O O . GLU A 1 192 ? -4.664 -4.329 32.048 1.00 85.75 192 GLU A O 1
ATOM 1566 N N . PRO A 1 193 ? -6.500 -4.256 33.328 1.00 80.75 193 PRO A N 1
ATOM 1567 C CA . PRO A 1 193 ? -5.749 -4.002 34.550 1.00 80.75 193 PRO A CA 1
ATOM 1568 C C . PRO A 1 193 ? -4.689 -5.084 34.794 1.00 80.75 193 PRO A C 1
ATOM 1570 O O . PRO A 1 193 ? -4.979 -6.279 34.779 1.00 80.75 193 PRO A O 1
ATOM 1573 N N . LYS A 1 194 ? -3.447 -4.669 35.075 1.00 84.50 194 LYS A N 1
ATOM 1574 C CA . LYS A 1 194 ? -2.291 -5.566 35.301 1.00 84.50 194 LYS A CA 1
ATOM 1575 C C . LYS A 1 194 ? -1.883 -6.409 34.077 1.00 84.50 194 LYS A C 1
ATOM 1577 O O . LYS A 1 194 ? -1.124 -7.363 34.249 1.00 84.50 194 LYS A O 1
ATOM 1582 N N . GLY A 1 195 ? -2.382 -6.083 32.880 1.00 83.88 195 GLY A N 1
ATOM 1583 C CA . GLY A 1 195 ? -2.033 -6.756 31.625 1.00 83.88 195 GLY A CA 1
ATOM 1584 C C . GLY A 1 195 ? -2.432 -8.224 31.568 1.00 83.88 195 GLY A C 1
ATOM 1585 O O . GLY A 1 195 ? -1.780 -9.027 30.908 1.00 83.88 195 GLY A O 1
ATOM 1586 N N . LYS A 1 196 ? -3.468 -8.607 32.320 1.00 87.50 196 LYS A N 1
ATOM 1587 C CA . LYS A 1 196 ? -3.966 -9.980 32.352 1.00 87.50 196 LYS A CA 1
ATOM 1588 C C . LYS A 1 196 ? -5.479 -9.984 32.344 1.00 87.50 196 LYS A C 1
ATOM 1590 O O . LYS A 1 196 ? -6.114 -9.405 33.218 1.00 87.50 196 LYS A O 1
ATOM 1595 N N . MET A 1 197 ? -6.036 -10.748 31.419 1.00 87.88 197 MET A N 1
ATOM 1596 C CA . MET A 1 197 ? -7.461 -11.009 31.377 1.00 87.88 197 MET A CA 1
ATOM 1597 C C . MET A 1 197 ? -7.857 -11.898 32.562 1.00 87.88 197 MET A C 1
ATOM 1599 O O . MET A 1 197 ? -7.206 -12.913 32.839 1.00 87.88 197 MET A O 1
ATOM 1603 N N . GLY A 1 198 ? -8.917 -11.506 33.271 1.00 86.81 198 GLY A N 1
ATOM 1604 C CA . GLY A 1 198 ? -9.442 -12.262 34.407 1.00 86.81 198 GLY A CA 1
ATOM 1605 C C . GLY A 1 198 ? -9.978 -13.638 33.999 1.00 86.81 198 GLY A C 1
ATOM 1606 O O . GLY A 1 198 ? -10.460 -13.819 32.884 1.00 86.81 198 GLY A O 1
ATOM 1607 N N . GLU A 1 199 ? -9.932 -14.610 34.912 1.00 88.69 199 GLU A N 1
ATOM 1608 C CA . GLU A 1 199 ? -10.341 -16.001 34.639 1.00 88.69 199 GLU A CA 1
ATOM 1609 C C . GLU A 1 199 ? -11.797 -16.114 34.170 1.00 88.69 199 GLU A C 1
ATOM 1611 O O . GLU A 1 199 ? -12.084 -16.834 33.217 1.00 88.69 199 GLU A O 1
ATOM 1616 N N . ILE A 1 200 ? -12.704 -15.345 34.780 1.00 89.62 200 ILE A N 1
ATOM 1617 C CA . ILE A 1 200 ? -14.125 -15.311 34.399 1.00 89.62 200 ILE A CA 1
ATOM 1618 C C . ILE A 1 200 ? -14.301 -14.740 32.987 1.00 89.62 200 ILE A C 1
ATOM 1620 O O . ILE A 1 200 ? -15.139 -15.220 32.228 1.00 89.62 200 ILE A O 1
ATOM 1624 N N . VAL A 1 201 ? -13.513 -13.723 32.622 1.00 86.62 201 VAL A N 1
ATOM 1625 C CA . VAL A 1 201 ? -13.580 -13.107 31.289 1.00 86.62 201 VAL A CA 1
ATOM 1626 C C . VAL A 1 201 ? -13.091 -14.099 30.243 1.00 86.62 201 VAL A C 1
ATOM 1628 O O . VAL A 1 201 ? -13.793 -14.317 29.267 1.00 86.62 201 VAL A O 1
ATOM 1631 N N . LYS A 1 202 ? -11.965 -14.781 30.491 1.00 88.00 202 LYS A N 1
ATOM 1632 C CA . LYS A 1 202 ? -11.440 -15.825 29.595 1.00 88.00 202 LYS A CA 1
ATOM 1633 C C . LYS A 1 202 ? -12.443 -16.949 29.342 1.00 88.00 202 LYS A C 1
ATOM 1635 O O . LYS A 1 20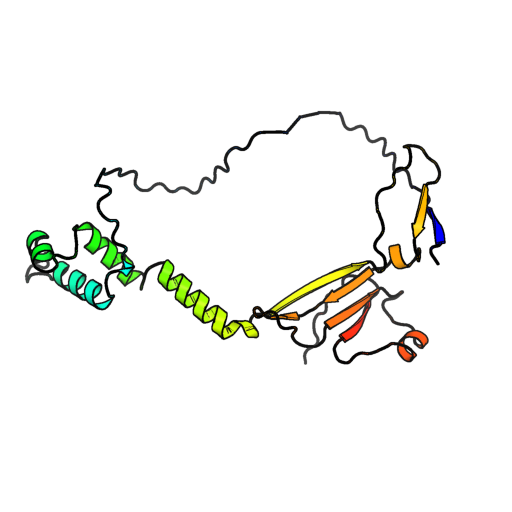2 ? -12.578 -17.395 28.215 1.00 88.00 202 LYS A O 1
ATOM 1640 N N . GLN A 1 203 ? -13.166 -17.393 30.372 1.00 90.38 203 GLN A N 1
ATOM 1641 C CA . GLN A 1 203 ? -14.164 -18.464 30.231 1.00 90.38 203 GLN A CA 1
ATOM 1642 C C . GLN A 1 203 ? -15.366 -18.073 29.362 1.00 90.38 203 GLN A C 1
ATOM 1644 O O . GLN A 1 203 ? -16.003 -18.946 28.782 1.00 90.38 203 GLN A O 1
ATOM 1649 N N . ASN A 1 204 ? -15.684 -16.779 29.292 1.00 91.88 204 ASN A N 1
ATOM 1650 C CA . ASN A 1 204 ? -16.831 -16.257 28.550 1.00 91.88 204 ASN A CA 1
ATOM 1651 C C . ASN A 1 204 ? -16.416 -15.476 27.294 1.00 91.88 204 ASN A C 1
ATOM 1653 O O . ASN A 1 204 ? -17.265 -14.849 26.658 1.00 91.88 204 ASN A O 1
ATOM 1657 N N . LEU A 1 205 ? -15.122 -15.463 26.960 1.00 89.50 205 LEU A N 1
ATOM 1658 C CA . LEU A 1 205 ? -14.603 -14.700 25.838 1.00 89.50 205 LEU A CA 1
ATOM 1659 C C . LEU A 1 205 ? -15.058 -15.352 24.533 1.00 89.50 205 LEU A C 1
ATOM 1661 O O . LEU A 1 205 ? -14.899 -16.553 24.325 1.00 89.50 205 LEU A O 1
ATOM 1665 N N . PHE A 1 206 ? -15.623 -14.542 23.643 1.00 91.31 206 PHE A N 1
ATOM 1666 C CA . PHE A 1 206 ? -15.904 -14.977 22.285 1.00 91.31 206 PHE A CA 1
ATOM 1667 C C . PHE A 1 206 ? -14.600 -15.002 21.483 1.00 91.31 206 PHE A C 1
ATOM 1669 O O . PHE A 1 206 ? -13.972 -13.962 21.295 1.00 91.31 206 PHE A O 1
ATOM 1676 N N . GLU A 1 207 ? -14.216 -16.182 21.004 1.00 89.56 207 GLU A N 1
ATOM 1677 C CA . GLU A 1 207 ? -12.988 -16.405 20.238 1.00 89.56 207 GLU A CA 1
ATOM 1678 C C . GLU A 1 207 ? -13.337 -16.773 18.786 1.00 89.56 207 GLU A C 1
ATOM 1680 O O . GLU A 1 207 ? -13.586 -17.943 18.480 1.00 89.56 207 GLU A O 1
ATOM 1685 N N . PRO A 1 208 ? -13.420 -15.791 17.871 1.00 91.88 208 PRO A N 1
ATOM 1686 C CA . PRO A 1 208 ? -13.605 -16.074 16.453 1.00 91.88 208 PRO A CA 1
ATOM 1687 C C . PRO A 1 208 ? -12.300 -16.602 15.835 1.00 91.88 208 PRO A C 1
ATOM 1689 O O . PRO A 1 208 ? -11.209 -16.228 16.254 1.00 91.88 208 PRO A O 1
ATOM 1692 N N . SER A 1 209 ? -12.399 -17.429 14.790 1.00 91.50 209 SER A N 1
ATOM 1693 C CA . SER A 1 209 ? -11.227 -18.034 14.128 1.00 91.50 209 SER A CA 1
ATOM 1694 C C . SER A 1 209 ? -10.267 -17.019 13.504 1.00 91.50 209 SER A C 1
ATOM 1696 O O . SER A 1 209 ? -9.075 -17.290 13.382 1.00 91.50 209 SER A O 1
ATOM 1698 N N . ASP A 1 210 ? -10.790 -15.856 13.115 1.00 93.69 210 ASP A N 1
ATOM 1699 C CA . ASP A 1 210 ? -10.075 -14.869 12.304 1.00 93.69 210 ASP A CA 1
ATOM 1700 C C . ASP A 1 210 ? -9.527 -13.706 13.150 1.00 93.69 210 ASP A C 1
ATOM 1702 O O . ASP A 1 210 ? -9.075 -12.696 12.607 1.00 93.69 210 ASP A O 1
ATOM 1706 N N . VAL A 1 211 ? -9.561 -13.830 14.484 1.00 93.88 211 VAL A N 1
ATOM 1707 C CA . VAL A 1 211 ? -9.015 -12.838 15.419 1.00 93.88 211 VAL A CA 1
ATOM 1708 C C . VAL A 1 211 ? -8.237 -13.542 16.522 1.00 93.88 211 VAL A C 1
ATOM 1710 O O . VAL A 1 211 ? -8.728 -14.466 17.161 1.00 93.88 211 VAL A O 1
ATOM 1713 N N . VAL A 1 212 ? -7.029 -13.063 16.789 1.00 93.88 212 VAL A N 1
ATOM 1714 C CA . VAL A 1 212 ? -6.246 -13.438 17.965 1.00 93.88 212 VAL A CA 1
ATOM 1715 C C . VAL A 1 212 ? -6.433 -12.354 19.011 1.00 93.88 212 VAL A C 1
ATOM 1717 O O . VAL A 1 212 ? -6.043 -11.209 18.794 1.00 93.88 212 VAL A O 1
ATOM 1720 N N . ILE A 1 213 ? -7.029 -12.711 20.147 1.00 92.56 213 ILE A N 1
ATOM 1721 C CA . ILE A 1 213 ? -7.282 -11.776 21.245 1.00 92.56 213 ILE A CA 1
ATOM 1722 C C . ILE A 1 213 ? -6.184 -11.920 22.300 1.00 92.56 213 ILE A C 1
ATOM 1724 O O . ILE A 1 213 ? -5.896 -13.015 22.781 1.00 92.56 213 ILE A O 1
ATOM 1728 N N . THR A 1 214 ? -5.593 -10.797 22.688 1.00 91.81 214 THR A N 1
ATOM 1729 C CA . THR A 1 214 ? -4.634 -10.681 23.789 1.00 91.81 214 THR A CA 1
ATOM 1730 C C . THR A 1 214 ? -4.998 -9.493 24.679 1.00 91.81 214 THR A C 1
ATOM 1732 O O . THR A 1 214 ? -5.953 -8.762 24.408 1.00 91.81 214 THR A O 1
ATOM 1735 N N . CYS A 1 215 ? -4.263 -9.303 25.769 1.00 89.88 215 CYS A N 1
ATOM 1736 C CA . CYS A 1 215 ? -4.436 -8.159 26.647 1.00 89.88 215 CYS A CA 1
ATOM 1737 C C . CYS A 1 215 ? -3.107 -7.656 27.202 1.00 89.88 215 CYS A C 1
ATOM 1739 O O . CYS A 1 215 ? -2.222 -8.456 27.498 1.00 89.88 215 CYS A O 1
ATOM 1741 N N . SER A 1 216 ? -3.035 -6.353 27.446 1.00 87.56 216 SER A N 1
ATOM 1742 C CA . SER A 1 216 ? -1.869 -5.670 28.002 1.00 87.56 216 SER A CA 1
ATOM 1743 C C . SER A 1 216 ? -2.304 -4.609 29.015 1.00 87.56 216 SER A C 1
ATOM 1745 O O . SER A 1 216 ? -3.477 -4.246 29.110 1.00 87.56 216 SER A O 1
ATOM 1747 N N . SER A 1 217 ? -1.362 -4.109 29.821 1.00 81.81 217 SER A N 1
ATOM 1748 C CA . SER A 1 217 ? -1.632 -2.982 30.730 1.00 81.81 217 SER A CA 1
ATOM 1749 C C . SER A 1 217 ? -1.608 -1.624 30.026 1.00 81.81 217 SER A C 1
ATOM 1751 O O . SER A 1 217 ? -2.041 -0.629 30.604 1.00 81.81 217 SER A O 1
ATOM 1753 N N . SER A 1 218 ? -1.067 -1.572 28.809 1.00 70.69 218 SER A N 1
ATOM 1754 C CA . SER A 1 218 ? -0.863 -0.362 28.016 1.00 70.69 218 SER A CA 1
ATOM 1755 C C . SER A 1 218 ? -1.138 -0.636 26.548 1.00 70.69 218 SER A C 1
ATOM 1757 O O . SER A 1 218 ? -0.736 -1.675 26.033 1.00 70.69 218 SER A O 1
ATOM 1759 N N . ASP A 1 219 ? -1.723 0.337 25.860 1.00 57.47 219 ASP A N 1
ATOM 1760 C CA . ASP A 1 219 ? -2.161 0.213 24.463 1.00 57.47 219 ASP A CA 1
ATOM 1761 C C . ASP A 1 219 ? -1.022 -0.153 23.492 1.00 57.47 219 ASP A C 1
ATOM 1763 O O . ASP A 1 219 ? -1.265 -0.690 22.416 1.00 57.47 219 ASP A O 1
ATOM 1767 N N . CYS A 1 220 ? 0.230 0.061 23.900 1.00 51.25 220 CYS A N 1
ATOM 1768 C CA . CYS A 1 220 ? 1.425 -0.335 23.172 1.00 51.25 220 CYS A CA 1
ATOM 1769 C C . CYS A 1 220 ? 2.076 -1.554 23.849 1.00 51.25 220 CYS A C 1
ATOM 1771 O O . CYS A 1 220 ? 2.752 -1.421 24.871 1.00 51.25 220 CYS A O 1
ATOM 1773 N N . GLU A 1 221 ? 1.866 -2.746 23.294 1.00 53.19 221 GLU A N 1
ATOM 1774 C CA . GLU A 1 221 ? 2.737 -3.900 23.525 1.00 53.19 221 GLU A CA 1
ATOM 1775 C C . GLU A 1 221 ? 3.527 -4.130 22.235 1.00 53.19 221 GLU A C 1
ATOM 1777 O O . GLU A 1 221 ? 2.962 -4.497 21.206 1.00 53.19 221 GLU A O 1
ATOM 1782 N N . GLN A 1 222 ? 4.840 -3.893 22.281 1.00 47.03 222 GLN A N 1
ATOM 1783 C CA . GLN A 1 222 ? 5.743 -4.309 21.212 1.00 47.03 222 GLN A CA 1
ATOM 1784 C C . GLN A 1 222 ? 5.786 -5.838 21.224 1.00 47.03 222 GLN A C 1
ATOM 1786 O O . GLN A 1 222 ? 6.475 -6.448 22.042 1.00 47.03 222 GLN A O 1
ATOM 1791 N N . PHE A 1 223 ? 5.013 -6.467 20.342 1.00 49.16 223 PHE A N 1
ATOM 1792 C CA . PHE A 1 223 ? 5.101 -7.901 20.107 1.00 49.16 223 PHE A CA 1
ATOM 1793 C C . PHE A 1 223 ? 6.434 -8.212 19.411 1.00 49.16 223 PHE A C 1
ATOM 1795 O O . PHE A 1 223 ? 6.507 -8.327 18.190 1.00 49.16 223 PHE A O 1
ATOM 1802 N N . GLU A 1 224 ? 7.507 -8.390 20.187 1.00 41.59 224 GLU A N 1
ATOM 1803 C CA . GLU A 1 224 ? 8.643 -9.196 19.738 1.00 41.59 224 GLU A CA 1
ATOM 1804 C C . GLU A 1 224 ? 8.138 -10.631 19.575 1.00 41.59 224 GLU A C 1
ATOM 1806 O O . GLU A 1 224 ? 7.982 -11.395 20.533 1.00 41.59 224 GLU A O 1
ATOM 1811 N N . GLN A 1 225 ? 7.792 -10.982 18.339 1.00 41.72 225 GLN A N 1
ATOM 1812 C CA . GLN A 1 225 ? 7.274 -12.297 18.018 1.00 41.72 225 GLN A CA 1
ATOM 1813 C C . GLN A 1 225 ? 8.313 -13.361 18.356 1.00 41.72 225 GLN A C 1
ATOM 1815 O O . GLN A 1 225 ? 9.355 -13.514 17.718 1.00 41.72 225 GLN A O 1
ATOM 1820 N N . ARG A 1 226 ? 7.958 -14.170 19.349 1.00 34.12 226 ARG A N 1
ATOM 1821 C CA . ARG A 1 226 ? 8.548 -15.471 19.618 1.00 34.12 226 ARG A CA 1
ATOM 1822 C C . ARG A 1 226 ? 8.092 -16.455 18.536 1.00 34.12 226 ARG A C 1
ATOM 1824 O O . ARG A 1 226 ? 7.319 -17.362 18.817 1.00 34.12 226 ARG A O 1
ATOM 1831 N N . TYR A 1 227 ? 8.577 -16.276 17.311 1.00 32.84 227 TYR A N 1
ATOM 1832 C CA . TYR A 1 227 ? 8.585 -17.339 16.310 1.00 32.84 227 TYR A CA 1
ATOM 1833 C C . TYR A 1 227 ? 9.846 -18.183 16.534 1.00 32.84 227 TYR A C 1
ATOM 1835 O O . TYR A 1 227 ? 10.952 -17.790 16.167 1.00 32.84 227 TYR A O 1
ATOM 1843 N N . LYS A 1 228 ? 9.672 -19.314 17.224 1.00 31.36 228 LYS A N 1
ATOM 1844 C CA . LYS A 1 228 ? 10.602 -20.448 17.212 1.00 31.36 228 LYS A CA 1
ATOM 1845 C C . LYS A 1 228 ? 9.965 -21.588 16.441 1.00 31.36 228 LYS A C 1
ATOM 1847 O O . LYS A 1 228 ? 8.743 -21.771 16.629 1.00 31.36 228 LYS A O 1
#

Sequence (228 aa):
ECKIFEFEVETTLGVGETSNEYENEDDKNTFYDDNSSEADDEWESKENERERHDLSDYSLEYMKEVVAYADAKDSSGKRRRAWKSVHEKYKRIPAQTYISRFRKYLEQQGTKRQKIQKVDEMVFQISSQILNTDQVGIEKEVHSTRTLSFGGEKKTFGAVASKHATTHSYTVQPMISLDGKQIGPILLCLQEPKGKMGEIVKQNLFEPSDVVITCSSSDCEQFEQRYK

Secondary structure (DSSP, 8-state):
--EEEEE-----------------------------------------SS----GGGS-HHHHHHHHHHHSPBPTTSSB---HHHHHHH-TT---THHHHHHHHHHHTTS-HHHHHHHHHHHHHHTTTT-EEE--EEEESS---S---PPTT-S-EEEEES-TTTTT-EEEEE-EEETTS-B-SPEEEEEE-GGG---HHHHHH----TTEEEEEESSS---------

Radius of gyration: 34.15 Å; chains: 1; bounding box: 73×59×83 Å

Foldseek 3Di:
DWDKDKDFDPPPPPPDDDDDDDDDDDDDDDDDDDPPDPPDDPDDDPDDPPDPDDPVVDDLVRLVVLLCQQCDADPVRDGPDDVVRSCVVVVVDPDPVVNVVSVVQVVVVHDPVVVVVVVVVVCVVCQQVAKDKDKDKAQLWDDDPDDPDDPPDRIDMDIDRDPVSRVWIKMWIWIATNVGDTDAAIEIEGQDVVQDDDPVCVVVPDDDRRYDYGYGNDNDDPCPDPPD

pLDDT: mean 74.79, std 21.72, range [28.48, 96.62]